Protein AF-A0A4S3TI76-F1 (afdb_monomer)

Foldseek 3Di:
DWFFLDFPLVVLVVVLVCVLVVNVPPPVPPPPDDDDDDDDDDDDDDDDDPPPDDDCSVVVVVVSVPDDSVRSVVVVVVVCVVVVQEAEDQADDPVNLVVDDAFGKYKYKFQKAFQLLLVLVVVCVVCVVVCVVPVDWDWDDDPHDIDTVVNVVVVNVLQPPFFTKIWGARHDPHAGEIEIEGHPDPSDCSRDPPDIKIWIWGFHDAFDVPDKDFLGPLCSVQPDPDPVSVVCSVVVQVCSQVVSCVVVVHNGHSCSRMHHPRYTYTDTRTITGD

Organism: NCBI:txid2419781

Secondary structure (DSSP, 8-state):
--EEEEE-HHHHHHHHHHHHHT-HHHHTTTSS--S------------------SS-HHHHHHHHHT--HHHHHHHHHHHHHHHT-EEEESS--HHHHHH--TT-EEEEEEEEEE-HHHHHHHHHHHHHHHHHHHT---EEEETTEEEEHHHHHHHHHHT-S--EEEEEE--BTTB--EEEEEESS--TT---SS-EEEEEEEEEEEPPTT-EEESS-HHHHS---SHHHHHHHHHHHHHHHHHHHHHHTS---GGGGEEETT-EEEEEEEEEE-

pLDDT: mean 71.01, std 18.95, range [23.3, 94.06]

Structure (mmCIF, N/CA/C/O backbone):
data_AF-A0A4S3TI76-F1
#
_entry.id   AF-A0A4S3TI76-F1
#
loop_
_atom_site.group_PDB
_atom_site.id
_atom_site.type_symbol
_atom_site.label_atom_id
_atom_site.label_alt_id
_atom_site.label_comp_id
_atom_site.label_asym_id
_atom_site.label_entity_id
_atom_site.label_seq_id
_atom_site.pdbx_PDB_ins_code
_atom_site.Cartn_x
_atom_site.Cartn_y
_atom_site.Cartn_z
_atom_site.occupancy
_atom_site.B_iso_or_equiv
_atom_site.auth_seq_id
_atom_site.auth_comp_id
_atom_site.auth_asy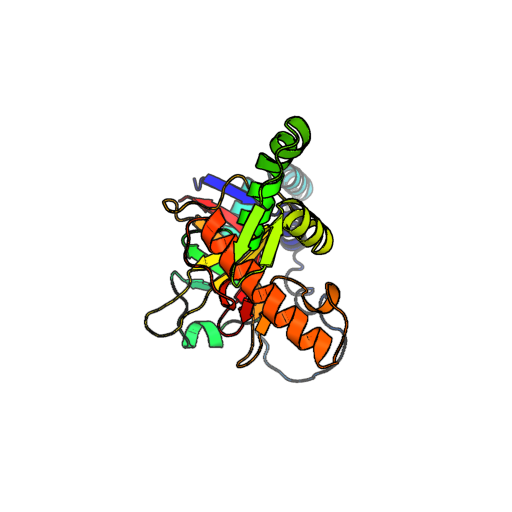m_id
_atom_site.auth_atom_id
_atom_site.pdbx_PDB_model_num
ATOM 1 N N . MET A 1 1 ? 3.892 4.372 24.885 1.00 53.31 1 MET A N 1
ATOM 2 C CA . MET A 1 1 ? 2.924 4.973 23.948 1.00 53.31 1 MET A CA 1
ATOM 3 C C . MET A 1 1 ? 3.409 4.590 22.575 1.00 53.31 1 MET A C 1
ATOM 5 O O . MET A 1 1 ? 4.624 4.650 22.407 1.00 53.31 1 MET A O 1
ATOM 9 N N . PRO A 1 2 ? 2.518 4.143 21.682 1.00 66.56 2 PRO A N 1
ATOM 10 C CA . PRO A 1 2 ? 2.909 3.856 20.313 1.00 66.56 2 PRO A CA 1
ATOM 11 C C . PRO A 1 2 ? 3.512 5.115 19.684 1.00 66.56 2 PRO A C 1
ATOM 13 O O . PRO A 1 2 ? 3.044 6.226 19.947 1.00 66.56 2 PRO A O 1
ATOM 16 N N . GLU A 1 3 ? 4.583 4.944 18.922 1.00 79.25 3 GLU A N 1
ATOM 17 C CA . GLU A 1 3 ? 5.185 6.020 18.139 1.00 79.25 3 GLU A CA 1
ATOM 18 C C . GLU A 1 3 ? 4.432 6.096 16.815 1.00 79.25 3 GLU A C 1
ATOM 20 O O . GLU A 1 3 ? 4.528 5.194 15.985 1.00 79.25 3 GLU A O 1
ATOM 25 N N . VAL A 1 4 ? 3.608 7.132 16.660 1.00 79.25 4 VAL A N 1
ATOM 26 C CA . VAL A 1 4 ? 2.775 7.312 15.470 1.00 79.25 4 VAL A CA 1
ATOM 27 C C . VAL A 1 4 ? 3.594 8.001 14.390 1.00 79.25 4 VAL A C 1
ATOM 29 O O . VAL A 1 4 ? 4.092 9.105 14.595 1.00 79.25 4 VAL A O 1
ATOM 32 N N . VAL A 1 5 ? 3.743 7.315 13.261 1.00 81.12 5 VAL A N 1
ATOM 33 C CA . VAL A 1 5 ? 4.548 7.744 12.112 1.00 81.12 5 VAL A CA 1
ATOM 34 C C . VAL A 1 5 ? 3.676 8.461 11.084 1.00 81.12 5 VAL A C 1
ATOM 36 O O . VAL A 1 5 ? 4.135 9.391 10.430 1.00 81.12 5 VAL A O 1
ATOM 39 N N . TYR A 1 6 ? 2.407 8.064 10.984 1.00 83.75 6 TYR A N 1
ATOM 40 C CA . TYR A 1 6 ? 1.425 8.661 10.087 1.00 83.75 6 TYR A CA 1
ATOM 41 C C . TYR A 1 6 ? 0.031 8.649 10.703 1.00 83.75 6 TYR A C 1
ATOM 43 O O . TYR A 1 6 ? -0.367 7.659 11.326 1.00 83.75 6 TYR A O 1
ATOM 51 N N . THR A 1 7 ? -0.718 9.720 10.453 1.00 82.19 7 THR A N 1
ATOM 52 C CA . THR A 1 7 ? -2.159 9.823 10.676 1.00 82.19 7 THR A CA 1
ATOM 53 C C . THR A 1 7 ? -2.810 10.464 9.462 1.00 82.19 7 THR A C 1
ATOM 55 O O . THR A 1 7 ? -2.332 11.476 8.959 1.00 82.19 7 THR A O 1
ATOM 58 N N . ASN A 1 8 ? -3.927 9.902 9.009 1.00 81.88 8 ASN A N 1
ATOM 59 C CA . ASN A 1 8 ? -4.793 10.590 8.066 1.00 81.88 8 ASN A CA 1
ATOM 60 C C . ASN A 1 8 ? -5.753 11.492 8.848 1.00 81.88 8 ASN A C 1
ATOM 62 O O . ASN A 1 8 ? -6.829 11.061 9.280 1.00 81.88 8 ASN A O 1
ATOM 66 N N . ASP A 1 9 ? -5.326 12.733 9.061 1.00 81.31 9 ASP A N 1
ATOM 67 C CA . ASP A 1 9 ? -6.022 13.703 9.905 1.00 81.31 9 ASP A CA 1
ATOM 68 C C . ASP A 1 9 ? -7.451 13.971 9.420 1.00 81.31 9 ASP A C 1
ATOM 70 O O . ASP A 1 9 ? -8.360 14.078 10.238 1.00 81.31 9 ASP A O 1
ATOM 74 N N . GLU A 1 10 ? -7.690 14.000 8.105 1.00 78.19 10 GLU A N 1
ATOM 75 C CA . GLU A 1 10 ? -9.027 14.232 7.550 1.00 78.19 10 GLU A CA 1
ATOM 76 C C . GLU A 1 10 ? -10.002 13.094 7.867 1.00 78.19 10 GLU A C 1
ATOM 78 O O . GLU A 1 10 ? -11.161 13.332 8.229 1.00 78.19 10 GLU A O 1
ATOM 83 N N . ILE A 1 11 ? -9.548 11.844 7.728 1.00 76.56 11 ILE A N 1
ATOM 84 C CA . ILE A 1 11 ? -10.352 10.665 8.065 1.00 76.56 11 ILE A CA 1
ATOM 85 C C . ILE A 1 11 ? -10.587 10.618 9.568 1.00 76.56 11 ILE A C 1
ATOM 87 O O . ILE A 1 11 ? -11.721 10.401 9.999 1.00 76.56 11 ILE A O 1
ATOM 91 N N . ILE A 1 12 ? -9.534 10.835 10.357 1.00 76.88 12 ILE A N 1
ATOM 92 C CA . ILE A 1 12 ? -9.600 10.841 11.817 1.00 76.88 12 ILE A CA 1
ATOM 93 C C . ILE A 1 12 ? -10.579 11.912 12.288 1.00 76.88 12 ILE A C 1
ATOM 95 O O . ILE A 1 12 ? -11.499 11.594 13.034 1.00 76.88 12 ILE A O 1
ATOM 99 N N . ASP A 1 13 ? -10.467 13.144 11.799 1.00 75.69 13 ASP A N 1
ATOM 100 C CA . ASP A 1 13 ? -11.354 14.244 12.175 1.00 75.69 13 ASP A CA 1
ATOM 101 C C . ASP A 1 13 ? -12.806 13.971 11.792 1.00 75.69 13 ASP A C 1
ATOM 103 O O . ASP A 1 13 ? -13.717 14.267 12.570 1.00 75.69 13 ASP A O 1
ATOM 107 N N . ARG A 1 14 ? -13.036 13.360 10.626 1.00 73.38 14 ARG A N 1
ATOM 108 C CA . ARG A 1 14 ? -14.377 12.980 10.175 1.00 73.38 14 ARG A CA 1
ATOM 109 C C . ARG A 1 14 ? -14.983 11.870 11.035 1.00 73.38 14 ARG A C 1
ATOM 111 O O . ARG A 1 14 ? -16.135 11.971 11.439 1.00 73.38 14 ARG A O 1
ATOM 118 N N . LEU A 1 15 ? -14.238 10.807 11.330 1.00 72.94 15 LEU A N 1
ATOM 119 C CA . LEU A 1 15 ? -14.728 9.723 12.191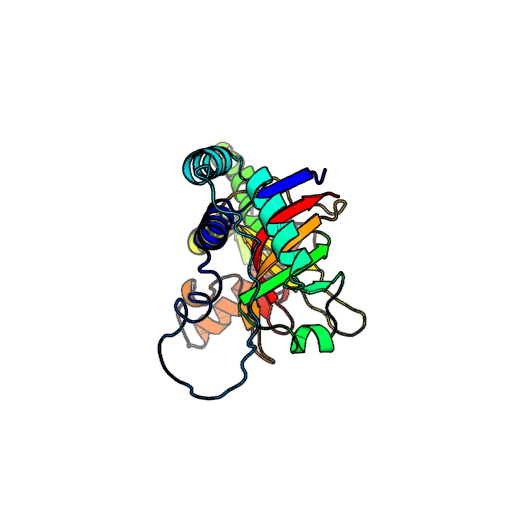 1.00 72.94 15 LEU A CA 1
ATOM 120 C C . LEU A 1 15 ? -14.952 10.216 13.623 1.00 72.94 15 LEU A C 1
ATOM 122 O O . LEU A 1 15 ? -15.923 9.846 14.285 1.00 72.94 15 LEU A O 1
ATOM 126 N N . PHE A 1 16 ? -14.070 11.091 14.091 1.00 69.62 16 PHE A N 1
ATOM 127 C CA . PHE A 1 16 ? -14.129 11.655 15.424 1.00 69.62 16 PHE A CA 1
ATOM 128 C C . PHE A 1 16 ? -15.288 12.643 15.594 1.00 69.62 16 PHE A C 1
ATOM 130 O O . PHE A 1 16 ? -15.931 12.65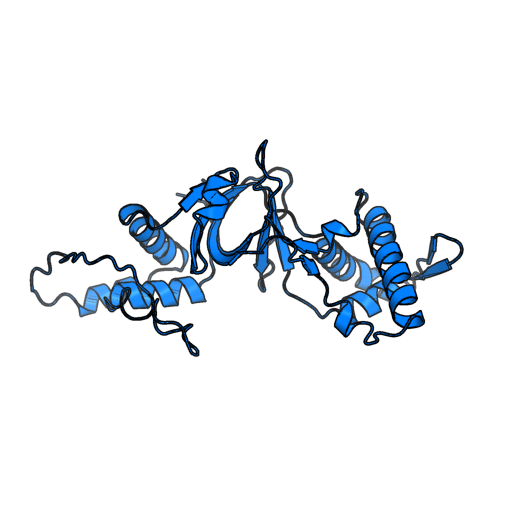0 16.645 1.00 69.62 16 PHE A O 1
ATOM 137 N N . SER A 1 17 ? -15.624 13.446 14.579 1.00 66.62 17 SER A N 1
ATOM 138 C CA . SER A 1 17 ? -16.831 14.279 14.625 1.00 66.62 17 SER A CA 1
ATOM 139 C C . SER A 1 17 ? -18.097 13.421 14.730 1.00 66.62 17 SER A C 1
ATOM 141 O O . SER A 1 17 ? -18.965 13.724 15.546 1.00 66.62 17 SER A O 1
ATOM 143 N N . TYR A 1 18 ? -18.162 12.287 14.025 1.00 65.44 18 TYR A N 1
ATOM 144 C CA . TYR A 1 18 ? -19.303 11.367 14.107 1.00 65.44 18 TYR A CA 1
ATOM 145 C C . TYR A 1 18 ? -19.440 10.651 15.453 1.00 65.44 18 TYR A C 1
ATOM 147 O O . TYR A 1 18 ? -20.568 10.471 15.924 1.00 65.44 18 TYR A O 1
ATOM 155 N N . LEU A 1 19 ? -18.324 10.276 16.092 1.00 64.62 19 LEU A N 1
ATOM 156 C CA . LEU A 1 19 ? -18.327 9.774 17.472 1.00 64.62 19 LEU A CA 1
ATOM 157 C C . LEU A 1 19 ? -18.978 10.782 18.423 1.00 64.62 19 LEU A C 1
ATOM 159 O O . LEU A 1 19 ? -19.835 10.417 19.227 1.00 64.62 19 LEU A O 1
ATOM 163 N N . ASN A 1 20 ? -18.588 12.051 18.303 1.00 61.34 20 ASN A N 1
ATOM 164 C CA . ASN A 1 20 ? -19.036 13.120 19.192 1.00 61.34 20 ASN A CA 1
ATOM 165 C C . ASN A 1 20 ? -20.478 13.573 18.913 1.00 61.34 20 ASN A C 1
ATOM 167 O O . ASN A 1 20 ? -21.172 14.014 19.827 1.00 61.34 20 ASN A O 1
ATOM 171 N N . GLU A 1 21 ? -20.959 13.435 17.676 1.00 56.59 21 GLU A N 1
ATOM 172 C CA . GLU A 1 21 ? -22.349 13.729 17.302 1.00 56.59 21 GLU A CA 1
ATOM 173 C C . GLU A 1 21 ? -23.309 12.548 17.559 1.00 56.59 21 GLU A C 1
ATOM 175 O O . GLU A 1 21 ? -24.526 12.704 17.443 1.00 56.59 21 GLU A O 1
ATOM 180 N N . GLY A 1 22 ? -22.795 11.372 17.946 1.00 49.34 22 GLY A N 1
ATOM 181 C CA . GLY A 1 22 ? -23.598 10.179 18.242 1.00 49.34 22 GLY A CA 1
ATOM 182 C C . GLY A 1 22 ? -24.253 9.535 17.012 1.00 49.34 22 GLY A C 1
ATOM 183 O O . GLY A 1 22 ? -25.249 8.827 17.156 1.00 49.34 22 GLY A O 1
ATOM 184 N N . GLN A 1 23 ? -23.724 9.787 15.809 1.00 40.75 23 GLN A N 1
ATOM 185 C CA . GLN A 1 23 ? -24.360 9.446 14.524 1.00 40.75 23 GLN A CA 1
ATOM 186 C C . GLN A 1 23 ? -23.732 8.263 13.772 1.00 40.75 23 GLN A C 1
ATOM 188 O O . GLN A 1 23 ? -24.111 8.004 12.630 1.00 40.75 23 GLN A O 1
ATOM 193 N N . ILE A 1 24 ? -22.817 7.506 14.386 1.00 44.78 24 ILE A N 1
ATOM 194 C CA . ILE A 1 24 ? -22.060 6.440 13.695 1.00 44.78 24 ILE A CA 1
ATOM 195 C C . ILE A 1 24 ? -22.952 5.411 12.984 1.00 44.78 24 ILE A C 1
ATOM 197 O O . ILE A 1 24 ? -22.566 4.898 11.939 1.00 44.78 24 ILE A O 1
ATOM 201 N N . GLN A 1 25 ? -24.171 5.158 13.466 1.00 39.97 25 GLN A N 1
ATOM 202 C CA . GLN A 1 25 ? -25.066 4.201 12.811 1.00 39.97 25 GLN A CA 1
ATOM 203 C C . GLN A 1 25 ? -25.764 4.715 11.540 1.00 39.97 25 GLN A C 1
ATOM 205 O O . GLN A 1 25 ? -26.165 3.890 10.731 1.00 39.97 25 GLN A O 1
ATOM 210 N N . GLU A 1 26 ? -25.935 6.027 11.320 1.00 31.44 26 GLU A N 1
ATOM 211 C CA . GLU A 1 26 ? -26.848 6.510 10.258 1.00 31.44 26 GLU A CA 1
ATOM 212 C C . GLU A 1 26 ? -26.161 6.805 8.907 1.00 31.44 26 GLU A C 1
ATOM 214 O O . GLU A 1 26 ? -26.842 7.016 7.903 1.00 31.44 26 GLU A O 1
ATOM 219 N N . VAL A 1 27 ? -24.821 6.826 8.848 1.00 32.84 27 VAL A N 1
ATOM 220 C CA . VAL A 1 27 ? -24.085 7.283 7.647 1.00 32.84 27 VAL A CA 1
ATOM 221 C C . VAL A 1 27 ? -23.181 6.221 7.016 1.00 32.84 27 VAL A C 1
ATOM 223 O O . VAL A 1 27 ? -22.849 6.364 5.837 1.00 32.84 27 VAL A O 1
ATOM 226 N N . VAL A 1 28 ? -22.865 5.118 7.711 1.00 35.94 28 VAL A N 1
ATOM 227 C CA . VAL A 1 28 ? -22.183 3.978 7.064 1.00 35.94 28 VAL A CA 1
ATOM 228 C C . VAL A 1 28 ? -23.045 3.414 5.921 1.00 35.94 28 VAL A C 1
ATOM 230 O O . VAL A 1 28 ? -22.498 3.075 4.879 1.00 35.94 28 VAL A O 1
ATOM 233 N N . GLU A 1 29 ? -24.379 3.469 6.031 1.00 35.09 29 GLU A N 1
ATOM 234 C CA . GLU A 1 29 ? -25.299 3.118 4.932 1.00 35.09 29 GLU A CA 1
ATOM 235 C C . GLU A 1 29 ? -25.489 4.235 3.882 1.00 35.09 29 GLU A C 1
ATOM 237 O O . GLU A 1 29 ? -25.779 3.950 2.727 1.00 35.09 29 GLU A O 1
ATOM 242 N N . ARG A 1 30 ? -25.325 5.525 4.219 1.00 28.45 30 ARG A N 1
ATOM 243 C CA . ARG A 1 30 ? -25.808 6.628 3.354 1.00 28.45 30 ARG A CA 1
ATOM 244 C C . ARG A 1 30 ? -24.784 7.323 2.459 1.00 28.45 30 ARG A C 1
ATOM 246 O O . ARG A 1 30 ? -25.196 8.144 1.643 1.00 28.45 30 ARG A O 1
ATOM 253 N N . SER A 1 31 ? -23.487 7.034 2.578 1.00 29.88 31 SER A N 1
ATOM 254 C CA . SER A 1 31 ? -22.466 7.726 1.761 1.00 29.88 31 SER A CA 1
ATOM 255 C C . SER A 1 31 ? -21.928 6.935 0.561 1.00 29.88 31 SER A C 1
ATOM 257 O O . SER A 1 31 ? -21.110 7.483 -0.173 1.00 29.88 31 SER A O 1
ATOM 259 N N . LEU A 1 32 ? -22.391 5.700 0.322 1.00 35.78 32 LEU A N 1
ATOM 260 C CA . LEU A 1 32 ? -22.018 4.905 -0.865 1.00 35.78 32 LEU A CA 1
ATOM 261 C C . LEU A 1 32 ? -23.208 4.306 -1.640 1.00 35.78 32 LEU A C 1
ATOM 263 O O . LEU A 1 32 ? -23.005 3.725 -2.701 1.00 35.78 32 LEU A O 1
ATOM 267 N N . GLU A 1 33 ? -24.456 4.502 -1.201 1.00 31.62 33 GLU A N 1
ATOM 268 C CA . GLU A 1 33 ? -25.625 4.068 -1.977 1.00 31.62 33 GLU A CA 1
ATOM 269 C C . GLU A 1 33 ? -25.927 5.024 -3.147 1.00 31.62 33 GLU A C 1
ATOM 271 O O . GLU A 1 33 ? -26.728 5.958 -3.042 1.00 31.62 33 GLU A O 1
ATOM 276 N N . SER A 1 34 ? -25.333 4.741 -4.309 1.00 34.59 34 SER A N 1
ATOM 277 C CA . SER A 1 34 ? -26.027 4.921 -5.585 1.00 34.59 34 SER A CA 1
ATOM 278 C C . SER A 1 34 ? -26.582 3.572 -6.055 1.00 34.59 34 SER A C 1
ATOM 280 O O . SER A 1 34 ? -25.840 2.744 -6.565 1.00 34.59 34 SER A O 1
ATOM 282 N N . GLU A 1 35 ? -27.893 3.413 -5.868 1.00 35.34 35 GLU A N 1
ATOM 283 C CA . GLU A 1 35 ? -28.839 2.508 -6.546 1.00 35.34 35 GLU A CA 1
ATOM 284 C C . GLU A 1 35 ? -28.596 0.975 -6.565 1.00 35.34 35 GLU A C 1
ATOM 286 O O . GLU A 1 35 ? -27.731 0.446 -7.249 1.00 35.34 35 GLU A O 1
ATOM 291 N N . GLU A 1 36 ? -29.569 0.294 -5.935 1.00 35.25 36 GLU A N 1
ATOM 292 C CA . GLU A 1 36 ? -30.062 -1.084 -6.135 1.00 35.25 36 GLU A CA 1
ATOM 293 C C . GLU A 1 36 ? -29.299 -2.273 -5.516 1.00 35.25 36 GLU A C 1
ATOM 295 O O . GLU A 1 36 ? -28.462 -2.902 -6.151 1.00 35.25 36 GLU A O 1
ATOM 300 N N . SER A 1 37 ? -29.784 -2.751 -4.357 1.00 31.12 37 SER A N 1
ATOM 301 C CA . SER A 1 37 ? -30.325 -4.121 -4.214 1.00 31.12 37 SER A CA 1
ATOM 302 C C . SER A 1 37 ? -30.835 -4.392 -2.788 1.00 31.12 37 SER A C 1
ATOM 304 O O . SER A 1 37 ? -30.064 -4.629 -1.863 1.00 31.12 37 SER A O 1
ATOM 306 N N . ASP A 1 38 ? -32.160 -4.485 -2.637 1.00 37.84 38 ASP A N 1
ATOM 307 C CA . ASP A 1 38 ? -32.835 -5.116 -1.496 1.00 37.84 38 ASP A CA 1
ATOM 308 C C . ASP A 1 38 ? -32.301 -6.545 -1.253 1.00 37.84 38 ASP A C 1
ATOM 310 O O . ASP A 1 38 ? -32.580 -7.432 -2.070 1.00 37.84 38 ASP A O 1
ATOM 314 N N . LYS A 1 39 ? -31.610 -6.792 -0.122 1.00 32.78 39 LYS A N 1
ATOM 315 C CA . LYS A 1 39 ? -31.661 -8.040 0.690 1.00 32.78 39 LYS A CA 1
ATOM 316 C C . LYS A 1 39 ? -30.657 -8.053 1.865 1.00 32.78 39 LYS A C 1
ATOM 318 O O . LYS A 1 39 ? -29.572 -8.592 1.749 1.00 32.78 39 LYS A O 1
ATOM 323 N N . GLY A 1 40 ? -31.143 -7.627 3.034 1.00 24.36 40 GLY A N 1
ATOM 324 C CA . GLY A 1 40 ? -31.163 -8.427 4.271 1.00 24.36 40 GLY A CA 1
ATOM 325 C C . GLY A 1 40 ? -29.883 -8.631 5.101 1.00 24.36 40 GLY A C 1
ATOM 326 O O . GLY A 1 40 ? -28.967 -9.310 4.666 1.00 24.36 40 GLY A O 1
ATOM 327 N N . GLY A 1 41 ? -29.964 -8.270 6.392 1.00 23.30 41 GLY A N 1
ATOM 328 C CA . GLY A 1 41 ? -29.183 -8.907 7.467 1.00 23.30 41 GLY A CA 1
ATOM 329 C C . GLY A 1 41 ? -28.690 -7.954 8.556 1.00 23.30 41 GLY A C 1
ATOM 330 O O . GLY A 1 41 ? -27.502 -7.708 8.643 1.00 23.30 41 GLY A O 1
ATOM 331 N N . GLY A 1 42 ? -29.585 -7.400 9.381 1.00 26.22 42 GLY A N 1
ATOM 332 C CA . GLY A 1 42 ? -29.213 -6.372 10.362 1.00 26.22 42 GLY A CA 1
ATOM 333 C C . GLY A 1 42 ? -28.555 -6.876 11.643 1.00 26.22 42 GLY A C 1
ATOM 334 O O . GLY A 1 42 ? -28.645 -8.058 11.958 1.00 26.22 42 GLY A O 1
ATOM 335 N N . ILE A 1 43 ? -28.034 -5.942 12.444 1.00 28.28 43 ILE A N 1
ATOM 336 C CA . ILE A 1 43 ? -27.803 -6.101 13.884 1.00 28.28 43 ILE A CA 1
ATOM 337 C C . ILE A 1 43 ? -28.301 -4.846 14.616 1.00 28.28 43 ILE A C 1
ATOM 339 O O . ILE A 1 43 ? -27.861 -3.724 14.400 1.00 28.28 43 ILE A O 1
ATOM 343 N N . ASP A 1 44 ? -29.246 -5.100 15.511 1.00 30.83 44 ASP A N 1
ATOM 344 C CA . ASP A 1 44 ? -29.868 -4.194 16.463 1.00 30.83 44 ASP A CA 1
ATOM 345 C C . ASP A 1 44 ? -29.128 -4.358 17.807 1.00 30.83 44 ASP A C 1
ATOM 347 O O . ASP A 1 44 ? -29.179 -5.452 18.382 1.00 30.83 44 ASP A O 1
ATOM 351 N N . LYS A 1 45 ? -28.416 -3.329 18.312 1.00 30.94 45 LYS A N 1
ATOM 352 C CA . LYS A 1 45 ? -28.107 -3.183 19.756 1.00 30.94 45 LYS A CA 1
ATOM 353 C C . LYS A 1 45 ? -27.513 -1.829 20.183 1.00 30.94 45 LYS A C 1
ATOM 355 O O . LYS A 1 45 ? -26.340 -1.527 20.030 1.0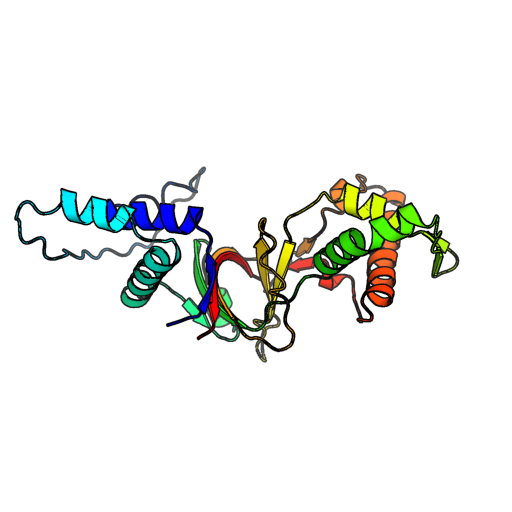0 30.94 45 LYS A O 1
ATOM 360 N N . ILE A 1 46 ? -28.394 -1.095 20.851 1.00 35.47 46 ILE A N 1
ATOM 361 C CA . ILE A 1 46 ? -28.247 0.010 21.810 1.00 35.47 46 ILE A CA 1
ATOM 362 C C . ILE A 1 46 ? -26.994 -0.064 22.708 1.00 35.47 46 ILE A C 1
ATOM 364 O O . ILE A 1 46 ? -26.837 -1.037 23.450 1.00 35.47 46 ILE A O 1
ATOM 368 N N . ILE A 1 47 ? -26.265 1.056 22.833 1.00 32.91 47 ILE A N 1
ATOM 369 C CA . ILE A 1 47 ? -25.569 1.433 24.078 1.00 32.91 47 ILE A CA 1
ATOM 370 C C . ILE A 1 47 ? -25.927 2.875 24.467 1.00 32.91 47 ILE A C 1
ATOM 372 O O . ILE A 1 47 ? -25.476 3.853 23.883 1.00 32.91 47 ILE A O 1
ATOM 376 N N . GLN A 1 48 ? -26.731 2.984 25.529 1.00 29.02 48 GLN A N 1
ATOM 377 C CA . GLN A 1 48 ? -26.767 4.151 26.406 1.00 29.02 48 GLN A CA 1
ATOM 378 C C . GLN A 1 48 ? -25.392 4.314 27.064 1.00 29.02 48 GLN A C 1
ATOM 380 O O . GLN A 1 48 ? -25.075 3.598 28.018 1.00 29.02 48 GLN A O 1
ATOM 385 N N . LEU A 1 49 ? -24.607 5.299 26.634 1.00 31.42 49 LEU A N 1
ATOM 386 C CA . LEU A 1 49 ? -23.646 5.916 27.541 1.00 31.42 49 LEU A CA 1
ATOM 387 C C . LEU A 1 49 ? -24.441 6.604 28.654 1.00 31.42 49 LEU A C 1
ATOM 389 O O . LEU A 1 49 ? -25.445 7.276 28.408 1.00 31.42 49 LEU A O 1
ATOM 393 N N . ARG A 1 50 ? -24.038 6.363 29.905 1.00 30.64 50 ARG A N 1
ATOM 394 C CA . ARG A 1 50 ? -24.623 6.982 31.098 1.00 30.64 50 ARG A CA 1
ATOM 395 C C . ARG A 1 50 ? -24.417 8.499 31.042 1.00 30.64 50 ARG A C 1
ATOM 397 O O . ARG A 1 50 ? -23.506 9.024 31.662 1.00 30.64 50 ARG A O 1
ATOM 404 N N . TYR A 1 51 ? -25.329 9.180 30.361 1.00 31.19 51 TYR A N 1
ATOM 405 C CA . TYR A 1 51 ? -25.570 10.613 30.447 1.00 31.19 51 TYR A CA 1
ATOM 406 C C . TYR A 1 51 ? -26.187 10.926 31.818 1.00 31.19 51 TYR A C 1
ATOM 408 O O . TYR A 1 51 ? -27.409 10.985 31.993 1.00 31.19 51 TYR A O 1
ATOM 416 N N . SER A 1 52 ? -25.351 11.093 32.842 1.00 28.77 52 SER A N 1
ATOM 417 C CA . SER A 1 52 ? -25.769 11.840 34.026 1.00 28.77 52 SER A CA 1
ATOM 418 C C . SER A 1 52 ? -25.766 13.324 33.672 1.00 28.77 52 SER A C 1
ATOM 420 O O . SER A 1 52 ? -24.723 13.959 33.649 1.00 28.77 52 SER A O 1
ATOM 422 N N . LYS A 1 53 ? -26.962 13.850 33.387 1.00 39.25 53 LYS A N 1
ATOM 423 C CA . LYS A 1 53 ? -27.274 15.279 33.259 1.00 39.25 53 LYS A CA 1
ATOM 424 C C . LYS A 1 53 ? -26.511 16.147 34.270 1.00 39.25 53 LYS A C 1
ATOM 426 O O . LYS A 1 53 ? -26.908 16.131 35.434 1.00 39.25 53 LYS A O 1
ATOM 431 N N . THR A 1 54 ? -25.594 16.994 33.796 1.00 32.91 54 THR A N 1
ATOM 432 C CA . THR A 1 54 ? -25.405 18.378 34.281 1.00 32.91 54 THR A CA 1
ATOM 433 C C . THR A 1 54 ? -24.396 19.134 33.409 1.00 32.91 54 THR A C 1
ATOM 435 O O . THR A 1 54 ? -23.218 18.879 33.537 1.00 32.91 54 THR A O 1
ATOM 438 N N . ALA A 1 55 ? -24.869 20.072 32.580 1.00 34.88 55 ALA A N 1
ATOM 439 C CA . ALA A 1 55 ? -24.229 21.348 32.200 1.00 34.88 55 ALA A CA 1
ATOM 440 C C . ALA A 1 55 ? -22.726 21.423 31.797 1.00 34.88 55 ALA A C 1
ATOM 442 O O . ALA A 1 55 ? -22.223 22.536 31.699 1.00 34.88 55 ALA A O 1
ATOM 443 N N . GLU A 1 56 ? -22.039 20.311 31.530 1.00 40.16 56 GLU A N 1
ATOM 444 C CA . GLU A 1 56 ? -20.608 20.237 31.157 1.00 40.16 56 GLU A CA 1
ATOM 445 C C . GLU A 1 56 ? -20.380 19.914 29.660 1.00 40.16 56 G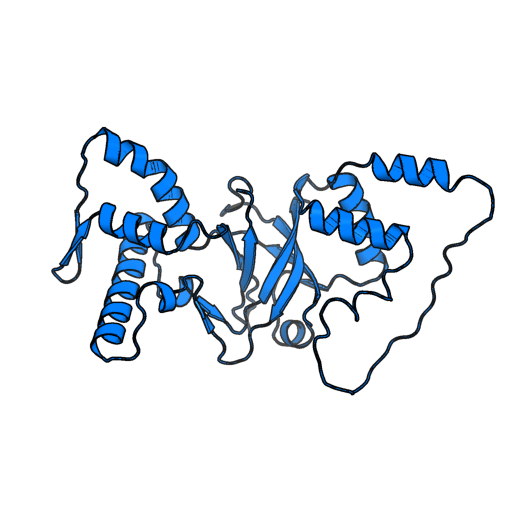LU A C 1
ATOM 447 O O . GLU A 1 56 ? -19.247 19.719 29.236 1.00 40.16 56 GLU A O 1
ATOM 452 N N . ASP A 1 57 ? -21.434 19.905 28.833 1.00 41.56 57 ASP A N 1
ATOM 453 C CA . ASP A 1 57 ? -21.347 19.520 27.409 1.00 41.56 57 ASP A CA 1
ATOM 454 C C . ASP A 1 57 ? -20.567 20.530 26.526 1.00 41.56 57 ASP A C 1
ATOM 456 O O . ASP A 1 57 ? -20.066 20.150 25.470 1.00 41.56 57 ASP A O 1
ATOM 460 N N . GLU A 1 58 ? -20.442 21.807 26.918 1.00 41.19 58 GLU A N 1
ATOM 461 C CA . GLU A 1 58 ? -19.696 22.816 26.131 1.00 41.19 58 GLU A CA 1
ATOM 462 C C . GLU A 1 58 ? -18.183 22.820 26.432 1.00 41.19 58 GLU A C 1
ATOM 464 O O . GLU A 1 58 ? -17.389 22.969 25.505 1.00 41.19 58 GLU A O 1
ATOM 469 N N . GLU A 1 59 ? -17.763 22.600 27.686 1.00 36.97 59 GLU A N 1
ATOM 470 C CA . GLU A 1 59 ? -16.334 22.560 28.054 1.00 36.97 59 GLU A CA 1
ATOM 471 C C . GLU A 1 59 ? -15.646 21.274 27.559 1.00 36.97 59 GLU A C 1
ATOM 473 O O . GLU A 1 59 ? -14.500 21.331 27.115 1.00 36.97 59 GLU A O 1
ATOM 478 N N . GLU A 1 60 ? -16.333 20.121 27.555 1.00 39.47 60 GLU A N 1
ATOM 479 C CA . GLU A 1 60 ? -15.776 18.881 26.986 1.00 39.47 60 GLU A CA 1
ATOM 480 C C . GLU A 1 60 ? -15.655 18.946 25.455 1.00 39.47 60 GLU A C 1
ATOM 482 O O . GLU A 1 60 ? -14.641 18.509 24.910 1.00 39.47 60 GLU A O 1
ATOM 487 N N . GLN A 1 61 ? -16.618 19.547 24.744 1.00 42.50 61 GLN A N 1
ATOM 488 C CA . GLN A 1 61 ? -16.509 19.738 23.290 1.00 42.50 61 GLN A CA 1
ATOM 489 C C . GLN A 1 61 ? -15.372 20.696 22.895 1.00 42.50 61 GLN A C 1
ATOM 491 O O . GLN A 1 61 ? -14.767 20.509 21.836 1.00 42.50 61 GLN A O 1
ATOM 496 N N . GLU A 1 62 ? -15.049 21.698 23.723 1.00 38.06 62 GLU A N 1
ATOM 497 C CA . GLU A 1 62 ? -13.873 22.555 23.512 1.00 38.06 62 GLU A CA 1
ATOM 498 C C . GLU A 1 62 ? -12.560 21.802 23.767 1.00 38.06 62 GLU A C 1
ATOM 500 O O . GLU A 1 62 ? -11.668 21.855 22.921 1.00 38.06 62 GLU A O 1
ATOM 505 N N . LEU A 1 63 ? -12.460 21.016 24.847 1.00 42.94 63 LEU A N 1
ATOM 506 C CA . LEU A 1 63 ? -11.248 20.245 25.174 1.00 42.94 63 LEU A CA 1
ATOM 507 C C . LEU A 1 63 ? -10.921 19.172 24.117 1.00 42.94 63 LEU A C 1
ATOM 509 O O . LEU A 1 63 ? -9.763 18.855 23.858 1.00 42.94 63 LEU A O 1
ATOM 513 N N . ILE A 1 64 ? -11.959 18.629 23.483 1.00 44.59 64 ILE A N 1
ATOM 514 C CA . ILE A 1 64 ? -11.884 17.612 22.428 1.00 44.59 64 ILE A CA 1
ATOM 515 C C . ILE A 1 64 ? -11.467 18.220 21.073 1.00 44.59 64 ILE A C 1
ATOM 517 O O . ILE A 1 64 ? -10.797 17.556 20.279 1.00 44.59 64 ILE A O 1
ATOM 521 N N . ARG A 1 65 ? -11.796 19.494 20.813 1.00 50.03 65 ARG A N 1
ATOM 522 C CA . ARG A 1 65 ? -11.300 20.248 19.643 1.00 50.03 65 ARG A CA 1
ATOM 523 C C . ARG A 1 65 ? -9.827 20.646 19.764 1.00 50.03 65 ARG A C 1
ATOM 525 O O . ARG A 1 65 ? -9.206 20.918 18.741 1.00 50.03 65 ARG A O 1
ATOM 532 N N . GLU A 1 66 ? -9.282 20.666 20.978 1.00 55.69 66 GLU A N 1
ATOM 533 C CA . GLU A 1 66 ? -7.871 20.970 21.257 1.00 55.69 66 GLU A CA 1
ATOM 534 C C . GLU A 1 66 ? -6.937 19.753 21.153 1.00 55.69 66 GLU A C 1
ATOM 536 O O . GLU A 1 66 ? -5.718 19.917 21.224 1.00 55.69 66 GLU A O 1
ATOM 541 N N . LEU A 1 67 ? -7.476 18.539 20.980 1.00 63.00 67 LEU A N 1
ATOM 542 C CA . LEU A 1 67 ? -6.655 17.340 20.817 1.00 63.00 67 LEU A CA 1
ATOM 543 C C . LEU A 1 67 ? -5.905 17.364 19.483 1.00 63.00 67 LEU A C 1
ATOM 545 O O . LEU A 1 67 ? -6.479 17.635 18.425 1.00 63.00 67 LEU A O 1
ATOM 549 N N . ASP A 1 68 ? -4.622 17.022 19.549 1.00 70.56 68 ASP A N 1
ATOM 550 C CA . ASP A 1 68 ? -3.813 16.756 18.369 1.00 70.56 68 ASP A CA 1
ATOM 551 C C . ASP A 1 68 ? -4.295 15.474 17.648 1.00 70.56 68 ASP A C 1
ATOM 553 O O . ASP A 1 68 ? -5.020 14.655 18.233 1.00 70.56 68 ASP A O 1
ATOM 557 N N . PRO A 1 69 ? -3.939 15.278 16.364 1.00 71.81 69 PRO A N 1
ATOM 558 C CA . PRO A 1 69 ? -4.382 14.114 15.593 1.00 71.81 69 PRO A CA 1
ATOM 559 C C . PRO A 1 69 ? -4.045 12.769 16.249 1.00 71.81 69 PRO A C 1
ATOM 561 O O . PRO A 1 69 ? -4.843 11.833 16.208 1.00 71.81 69 PRO A O 1
ATOM 564 N N . ILE A 1 70 ? -2.908 12.693 16.945 1.00 75.50 70 ILE A N 1
ATOM 565 C CA . ILE A 1 70 ? -2.475 11.508 17.698 1.00 75.50 70 ILE A CA 1
ATOM 566 C C . ILE A 1 70 ? -3.423 11.224 18.871 1.00 75.50 70 ILE A C 1
ATOM 568 O O . ILE A 1 70 ? -3.816 10.076 19.090 1.00 75.50 70 ILE A O 1
ATOM 572 N N . GLY A 1 71 ? -3.822 12.251 19.625 1.00 69.44 71 GLY A N 1
ATOM 573 C CA . GLY A 1 71 ? -4.796 12.129 20.704 1.00 69.44 71 GLY A CA 1
ATOM 574 C C . GLY A 1 71 ? -6.169 11.678 20.202 1.00 69.44 71 GLY A C 1
ATOM 575 O O . GLY A 1 71 ? -6.779 10.791 20.804 1.00 69.44 71 GLY A O 1
ATOM 576 N N . LYS A 1 72 ? -6.630 12.226 19.071 1.00 73.75 72 LYS A N 1
ATOM 577 C CA . LYS A 1 72 ? -7.885 11.808 18.420 1.00 73.75 72 LYS A CA 1
ATOM 578 C C . LYS A 1 72 ? -7.821 10.356 17.949 1.00 73.75 72 LYS A C 1
ATOM 580 O O . LYS A 1 72 ? -8.736 9.581 18.234 1.00 73.75 72 LYS A O 1
ATOM 585 N N . PHE A 1 73 ? -6.717 9.963 17.313 1.00 80.56 73 PHE A N 1
ATOM 586 C CA . PHE A 1 73 ? -6.459 8.581 16.916 1.00 80.56 73 PHE A CA 1
ATOM 587 C C . PHE A 1 73 ? -6.497 7.627 18.115 1.00 80.56 73 PHE A C 1
ATOM 589 O O . PHE A 1 73 ? -7.174 6.606 18.055 1.00 80.56 73 PHE A O 1
ATOM 596 N N . ALA A 1 74 ? -5.844 7.962 19.231 1.00 78.25 74 ALA A N 1
ATOM 597 C CA . ALA A 1 74 ? -5.818 7.096 20.411 1.00 78.25 74 ALA A CA 1
ATOM 598 C C . ALA A 1 74 ? -7.221 6.828 20.991 1.00 78.25 74 ALA A C 1
ATOM 600 O O . ALA A 1 74 ? -7.489 5.736 21.497 1.00 78.25 74 ALA A O 1
ATOM 601 N N . ILE A 1 75 ? -8.125 7.811 20.917 1.00 74.62 75 ILE A N 1
ATOM 602 C CA . ILE A 1 75 ? -9.521 7.651 21.344 1.00 74.62 75 ILE A CA 1
ATOM 603 C C . ILE A 1 75 ? -10.298 6.789 20.343 1.00 74.62 75 ILE A C 1
ATOM 605 O O . ILE A 1 75 ? -10.996 5.866 20.765 1.00 74.62 75 ILE A O 1
ATOM 609 N N . LEU A 1 76 ? -10.157 7.059 19.039 1.00 77.50 76 LEU A N 1
ATOM 610 C CA . LEU A 1 76 ? -10.778 6.272 17.966 1.00 77.50 76 LEU A CA 1
ATOM 611 C C . LEU A 1 76 ? -10.362 4.804 18.025 1.00 77.50 76 LEU A C 1
ATOM 613 O O . LEU A 1 76 ? -11.219 3.928 18.061 1.00 77.50 76 LEU A O 1
ATOM 617 N N . HIS A 1 77 ? -9.055 4.547 18.091 1.00 81.25 77 HIS A N 1
ATOM 618 C CA . HIS A 1 77 ? -8.478 3.206 18.153 1.00 81.25 77 HIS A CA 1
ATOM 619 C C . HIS A 1 77 ? -9.044 2.418 19.331 1.00 81.25 77 HIS A C 1
ATOM 621 O O . HIS A 1 77 ? -9.550 1.314 19.151 1.00 81.25 77 HIS A O 1
ATOM 627 N N . ARG A 1 78 ? -9.077 3.033 20.519 1.00 76.62 78 ARG A N 1
ATOM 628 C CA . ARG A 1 78 ? -9.679 2.420 21.704 1.00 76.62 78 ARG A CA 1
ATOM 629 C C . ARG A 1 78 ? -11.167 2.126 21.517 1.00 76.62 78 ARG A C 1
ATOM 631 O O . ARG A 1 78 ? -11.624 1.080 21.960 1.00 76.62 78 ARG A O 1
ATOM 638 N N . HIS A 1 79 ? -11.923 3.039 20.911 1.00 76.81 79 HIS A N 1
ATOM 639 C CA . HIS A 1 79 ? -13.355 2.838 20.704 1.00 76.81 79 HIS A CA 1
ATOM 640 C C . HIS A 1 79 ? -13.637 1.677 19.749 1.00 76.81 79 HIS A C 1
ATOM 642 O O . HIS A 1 79 ? -14.430 0.801 20.080 1.00 76.81 79 HIS A O 1
ATOM 648 N N . LEU A 1 80 ? -12.946 1.650 18.608 1.00 78.88 80 LEU A N 1
ATOM 649 C CA . LEU A 1 80 ? -13.053 0.579 17.620 1.00 78.88 80 LEU A CA 1
ATOM 650 C C . LEU A 1 80 ? -12.624 -0.772 18.215 1.00 78.88 80 LEU A C 1
ATOM 652 O O . LEU A 1 80 ? -13.278 -1.787 17.994 1.00 78.88 80 LEU A O 1
ATOM 656 N N . GLN A 1 81 ? -11.573 -0.781 19.039 1.00 79.50 81 GLN A N 1
ATOM 657 C CA . GLN A 1 81 ? -11.119 -1.982 19.738 1.00 79.50 81 GLN A CA 1
ATOM 658 C C . GLN A 1 81 ? -12.124 -2.467 20.797 1.00 79.50 81 GLN A C 1
ATOM 660 O O . GLN A 1 81 ? -12.385 -3.663 20.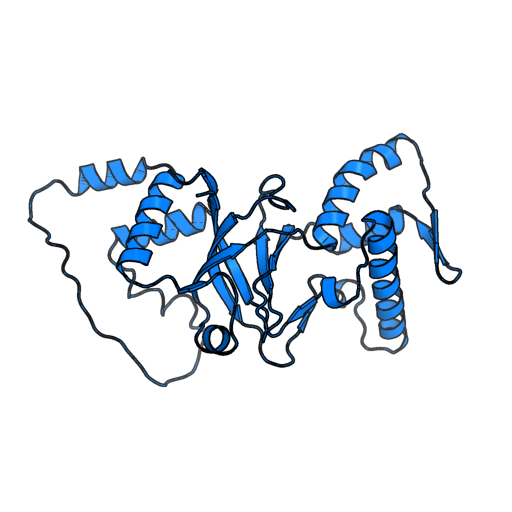894 1.00 79.50 81 GLN A O 1
ATOM 665 N N . ASP A 1 82 ? -12.702 -1.559 21.591 1.00 75.44 82 ASP A N 1
ATOM 666 C CA . ASP A 1 82 ? -13.710 -1.897 22.606 1.00 75.44 82 ASP A CA 1
ATOM 667 C C . ASP A 1 82 ? -15.015 -2.426 21.965 1.00 75.44 82 ASP A C 1
ATOM 669 O O . ASP A 1 82 ? -15.743 -3.197 22.600 1.00 75.44 82 ASP A O 1
ATOM 673 N N . ALA A 1 83 ? -15.311 -2.014 20.726 1.00 74.88 83 ALA A N 1
ATOM 674 C CA . ALA A 1 83 ? -16.472 -2.442 19.945 1.00 74.88 83 ALA A CA 1
ATOM 675 C C . ALA A 1 83 ? -16.268 -3.757 19.165 1.00 74.88 83 ALA A C 1
ATOM 677 O O . ALA A 1 83 ? -17.259 -4.330 18.721 1.00 74.88 83 ALA A O 1
ATOM 678 N N . ASP A 1 84 ? -15.032 -4.265 19.076 1.00 77.69 84 ASP A N 1
ATOM 679 C CA . ASP A 1 84 ? -14.648 -5.398 18.211 1.00 77.69 84 ASP A CA 1
ATOM 680 C C . ASP A 1 84 ? -14.832 -5.093 16.705 1.00 77.69 84 ASP A C 1
ATOM 682 O O . ASP A 1 84 ? -15.088 -5.987 15.905 1.00 77.69 84 ASP A O 1
ATOM 686 N N . ASP A 1 85 ? -14.681 -3.816 16.322 1.00 83.25 85 ASP A N 1
ATOM 687 C CA . ASP A 1 85 ? -14.857 -3.313 14.947 1.00 83.25 85 ASP A CA 1
ATOM 688 C C . ASP A 1 85 ? -13.546 -3.328 14.126 1.00 83.25 85 ASP A C 1
ATOM 690 O O . ASP A 1 85 ? -13.516 -2.844 12.994 1.00 83.25 85 ASP A O 1
ATOM 694 N N . ILE A 1 86 ? -12.442 -3.845 14.690 1.00 85.00 86 ILE A N 1
ATOM 695 C CA . ILE A 1 86 ? -11.143 -3.982 14.009 1.00 85.00 86 ILE A CA 1
ATOM 696 C C . ILE A 1 86 ? -10.829 -5.460 13.784 1.00 85.00 86 ILE A C 1
ATOM 698 O O . ILE A 1 86 ? -10.566 -6.206 14.729 1.00 85.00 86 ILE A O 1
ATOM 702 N N . THR A 1 87 ? -10.724 -5.863 12.521 1.00 89.38 87 THR A N 1
ATOM 703 C CA . THR A 1 87 ? -10.227 -7.192 12.160 1.00 89.38 87 THR A CA 1
ATOM 704 C C . THR A 1 87 ? -8.697 -7.203 12.170 1.00 89.38 87 THR A C 1
ATOM 706 O O . THR A 1 87 ? -8.042 -6.684 11.265 1.00 89.38 87 THR A O 1
ATOM 709 N N . GLU A 1 88 ? -8.100 -7.823 13.193 1.00 90.19 88 GLU A N 1
ATOM 710 C CA . GLU A 1 88 ? -6.640 -7.917 13.337 1.00 90.19 88 GLU A CA 1
ATOM 711 C C . GLU A 1 88 ? -6.051 -9.197 12.706 1.00 90.19 88 GLU A C 1
ATOM 713 O O . GLU A 1 88 ? -6.538 -10.328 12.900 1.00 90.19 88 GLU A O 1
ATOM 718 N N . PHE A 1 89 ? -4.949 -9.055 11.964 1.00 88.81 89 PHE A N 1
ATOM 719 C CA . PHE A 1 89 ? -4.181 -10.189 11.444 1.00 88.81 89 PHE A CA 1
ATOM 720 C C . PHE A 1 89 ? -2.735 -9.831 11.089 1.00 88.81 89 PHE A C 1
ATOM 722 O O . PHE A 1 89 ? -2.465 -8.754 10.589 1.00 88.81 89 PHE A O 1
ATOM 729 N N . GLU A 1 90 ? -1.809 -10.766 11.305 1.00 86.88 90 GLU A N 1
ATOM 730 C CA . GLU A 1 90 ? -0.428 -10.660 10.794 1.00 86.88 90 GLU A CA 1
ATOM 731 C C . GLU A 1 90 ? -0.326 -11.191 9.358 1.00 86.88 90 GLU A C 1
ATOM 733 O O . GLU A 1 90 ? 0.365 -10.624 8.526 1.00 86.88 90 GLU A O 1
ATOM 738 N N . ALA A 1 91 ? -1.062 -12.266 9.062 1.00 90.00 91 ALA A N 1
ATOM 739 C CA . ALA A 1 91 ? -1.139 -12.877 7.743 1.00 90.00 91 ALA A CA 1
ATOM 740 C C . ALA A 1 91 ? -2.592 -13.195 7.384 1.00 90.00 91 ALA A C 1
ATOM 742 O O . ALA A 1 91 ? -3.416 -13.564 8.238 1.00 90.00 91 ALA A O 1
ATOM 743 N N . LEU A 1 92 ? -2.901 -13.075 6.101 1.00 90.81 92 LEU A N 1
ATOM 744 C CA . LEU A 1 92 ? -4.219 -13.260 5.539 1.00 90.81 92 LEU A CA 1
ATOM 745 C C . LEU A 1 92 ? -4.422 -14.725 5.153 1.00 90.81 92 LEU A C 1
ATOM 747 O O . LEU A 1 92 ? -3.725 -15.297 4.319 1.00 90.81 92 LEU A O 1
ATOM 751 N N . SER A 1 93 ? -5.409 -15.356 5.786 1.00 91.44 93 SER A N 1
ATOM 752 C CA . SER A 1 93 ? -5.845 -16.706 5.413 1.00 91.44 93 SER A CA 1
ATOM 753 C C . SER A 1 93 ? -7.008 -16.633 4.421 1.00 91.44 93 SER A C 1
ATOM 755 O O . SER A 1 93 ? -7.772 -15.667 4.485 1.00 91.44 93 SER A O 1
ATOM 757 N N . PRO A 1 94 ? -7.246 -17.673 3.597 1.00 90.88 94 PRO A N 1
ATOM 758 C CA . PRO A 1 94 ? -8.391 -17.711 2.684 1.00 90.88 94 PRO A CA 1
ATOM 759 C C . PRO A 1 94 ? -9.727 -17.452 3.387 1.00 90.88 94 PRO A C 1
ATOM 761 O O . PRO A 1 94 ? -10.591 -16.760 2.862 1.00 90.88 94 PRO A O 1
ATOM 764 N N . ARG A 1 95 ? -9.870 -17.960 4.618 1.00 91.31 95 ARG A N 1
ATOM 765 C CA . ARG A 1 95 ? -11.061 -17.740 5.438 1.00 91.31 95 ARG A CA 1
ATOM 766 C C . ARG A 1 95 ? -11.211 -16.274 5.849 1.00 91.31 95 ARG A C 1
ATOM 768 O O . ARG A 1 95 ? -12.277 -15.716 5.638 1.00 91.31 95 ARG A O 1
ATOM 775 N N . LYS A 1 96 ? -10.153 -15.661 6.397 1.00 89.69 96 LYS A N 1
ATOM 776 C CA . LYS A 1 96 ? -10.180 -14.236 6.771 1.00 89.69 96 LYS A CA 1
ATOM 777 C C . LYS A 1 96 ? -10.463 -13.367 5.548 1.00 89.69 96 LYS A C 1
ATOM 779 O O . LYS A 1 96 ? -11.346 -12.532 5.604 1.00 89.69 96 LYS A O 1
ATOM 784 N N . ARG A 1 97 ? -9.799 -13.632 4.417 1.00 91.88 97 ARG A N 1
ATOM 785 C CA . ARG A 1 97 ? -10.032 -12.907 3.160 1.00 91.88 97 ARG A CA 1
ATOM 786 C C . ARG A 1 97 ? -11.489 -12.967 2.699 1.00 91.88 97 ARG A C 1
ATOM 788 O O . ARG A 1 97 ? -11.976 -11.975 2.174 1.00 91.88 97 ARG A O 1
ATOM 795 N N . SER A 1 98 ? -12.154 -14.112 2.870 1.00 90.12 98 SER A N 1
ATOM 796 C CA . SER A 1 98 ? -13.566 -14.291 2.501 1.00 90.12 98 SER A CA 1
ATOM 797 C C . SER A 1 98 ? -14.566 -13.716 3.506 1.00 90.12 98 SER A C 1
ATOM 799 O O . SER A 1 98 ? -15.740 -13.608 3.179 1.00 90.12 98 SER A O 1
ATOM 801 N N . GLU A 1 99 ? -14.122 -13.443 4.735 1.00 91.31 99 GLU A N 1
ATOM 802 C CA . GLU A 1 99 ? -14.939 -12.842 5.796 1.00 91.31 99 GLU A CA 1
ATOM 803 C C . GLU A 1 99 ? -14.831 -11.309 5.797 1.00 91.31 99 GLU A C 1
ATOM 805 O O . GLU A 1 99 ? -15.663 -10.676 6.428 1.00 91.31 99 GLU A O 1
ATOM 810 N N . LEU A 1 100 ? -13.836 -10.736 5.107 1.00 90.88 100 LEU A N 1
ATOM 811 C CA . LEU A 1 100 ? -13.667 -9.290 4.986 1.00 90.88 100 LEU A CA 1
ATOM 812 C C . LEU A 1 100 ? -14.695 -8.681 4.035 1.00 90.88 100 LEU A C 1
ATOM 814 O O . LEU A 1 100 ? -14.957 -9.229 2.961 1.00 90.88 100 LEU A O 1
ATOM 818 N N . GLU A 1 101 ? -15.175 -7.499 4.402 1.00 89.00 101 GLU A N 1
ATOM 819 C CA . GLU A 1 101 ? -16.075 -6.681 3.591 1.00 89.00 101 GLU A CA 1
ATOM 820 C C . GLU A 1 101 ? -15.478 -5.292 3.319 1.00 89.00 101 GLU A C 1
ATOM 822 O O . GLU A 1 101 ? -14.633 -4.775 4.058 1.00 89.00 101 GLU A O 1
ATOM 827 N N . GLU A 1 102 ? -15.907 -4.669 2.221 1.00 87.88 102 GLU A N 1
ATOM 828 C CA . GLU A 1 102 ? -15.538 -3.286 1.933 1.00 87.88 102 GLU A CA 1
ATOM 829 C C . GLU A 1 102 ? -16.071 -2.353 3.024 1.00 87.88 102 GLU A C 1
ATOM 831 O O . GLU A 1 102 ? -17.206 -2.453 3.485 1.00 87.88 102 GLU A O 1
ATOM 836 N N . GLY A 1 103 ? -15.238 -1.406 3.439 1.00 83.00 103 GLY A N 1
ATOM 837 C CA . GLY A 1 103 ? -15.557 -0.462 4.494 1.00 83.00 103 GLY A CA 1
ATOM 838 C C . GLY A 1 103 ? -15.242 -0.939 5.912 1.00 83.00 103 GLY A C 1
ATOM 839 O O . GLY A 1 103 ? -15.314 -0.093 6.809 1.00 83.00 103 GLY A O 1
ATOM 840 N N . GLU A 1 104 ? -14.858 -2.200 6.123 1.00 88.00 104 GLU A N 1
ATOM 841 C CA . GLU A 1 104 ? -14.384 -2.698 7.420 1.00 88.00 104 GLU A CA 1
ATOM 842 C C . GLU A 1 104 ? -13.029 -2.096 7.810 1.00 88.00 104 GLU A C 1
ATOM 844 O O . GLU A 1 104 ? -12.223 -1.718 6.954 1.00 88.00 104 GLU A O 1
ATOM 849 N N . PHE A 1 105 ? -12.754 -2.016 9.115 1.00 90.31 105 PHE A N 1
ATOM 850 C CA . PHE A 1 105 ? -11.434 -1.638 9.608 1.00 90.31 105 PHE A CA 1
ATOM 851 C C . PHE A 1 105 ? -10.573 -2.879 9.812 1.00 90.31 105 PHE A C 1
ATOM 853 O O . PHE A 1 105 ? -10.963 -3.826 10.494 1.00 90.31 105 PHE A O 1
ATOM 860 N N . ILE A 1 106 ? -9.367 -2.845 9.256 1.00 92.31 106 ILE A N 1
ATOM 861 C CA . ILE A 1 106 ? -8.364 -3.883 9.451 1.00 92.31 106 ILE A CA 1
ATOM 862 C C . ILE A 1 106 ? -7.124 -3.298 10.102 1.00 92.31 106 ILE A C 1
ATOM 864 O O . ILE A 1 106 ? -6.750 -2.149 9.854 1.00 92.31 106 ILE A O 1
ATOM 868 N N . GLN A 1 107 ? -6.459 -4.116 10.909 1.00 93.25 107 GLN A N 1
ATOM 869 C CA . GLN A 1 107 ? -5.154 -3.785 11.457 1.00 93.25 107 GLN A CA 1
ATOM 870 C C . GLN A 1 107 ? -4.186 -4.921 11.170 1.00 93.25 107 GLN A C 1
ATOM 872 O O . GLN A 1 107 ? -4.406 -6.065 11.578 1.00 93.25 107 GLN A O 1
ATOM 877 N N . THR A 1 108 ? -3.098 -4.585 10.488 1.00 92.62 108 THR A N 1
ATOM 878 C CA . THR A 1 108 ? -2.027 -5.527 10.177 1.00 92.62 108 THR A CA 1
ATOM 879 C C . THR A 1 108 ? -0.710 -5.079 10.780 1.00 92.62 108 THR A C 1
ATOM 881 O O . THR A 1 108 ? -0.477 -3.887 10.986 1.00 92.62 108 THR A O 1
ATOM 884 N N . ARG A 1 109 ? 0.150 -6.052 11.072 1.00 92.62 109 ARG A N 1
ATOM 885 C CA . ARG A 1 109 ? 1.539 -5.824 11.452 1.00 92.62 109 ARG A CA 1
ATOM 886 C C . ARG A 1 109 ? 2.418 -6.412 10.365 1.00 92.62 109 ARG A C 1
ATOM 888 O O . ARG A 1 109 ? 2.521 -7.630 10.264 1.00 92.62 109 ARG A O 1
ATOM 895 N N . SER A 1 110 ? 3.064 -5.556 9.586 1.00 89.94 110 SER A N 1
ATOM 896 C CA . SER A 1 110 ? 3.958 -6.002 8.522 1.00 89.94 110 SER A CA 1
ATOM 897 C C . SER A 1 110 ? 4.969 -4.916 8.165 1.00 89.94 110 SER A C 1
ATOM 899 O O . SER A 1 110 ? 4.939 -3.800 8.692 1.00 89.94 110 SER A O 1
ATOM 901 N N . ARG A 1 111 ? 5.913 -5.265 7.297 1.00 89.38 111 ARG A N 1
ATOM 902 C CA . ARG A 1 111 ? 6.847 -4.305 6.714 1.00 89.38 111 ARG A CA 1
ATOM 903 C C . ARG A 1 111 ? 6.146 -3.582 5.585 1.00 89.38 111 ARG A C 1
ATOM 905 O O . ARG A 1 111 ? 5.446 -4.197 4.785 1.00 89.38 111 ARG A O 1
ATOM 912 N N . ILE A 1 112 ? 6.356 -2.278 5.537 1.00 89.25 112 ILE A N 1
ATOM 913 C CA . ILE A 1 112 ? 5.888 -1.458 4.433 1.00 89.25 112 ILE A CA 1
ATOM 914 C C . ILE A 1 112 ? 7.008 -1.448 3.403 1.00 89.25 112 ILE A C 1
ATOM 916 O O . ILE A 1 112 ? 8.169 -1.231 3.744 1.00 89.25 112 ILE A O 1
ATOM 920 N N . THR A 1 113 ? 6.655 -1.729 2.157 1.00 88.19 113 THR A N 1
ATOM 921 C CA . THR A 1 113 ? 7.570 -1.708 1.017 1.00 88.19 113 THR A CA 1
ATOM 922 C C . THR A 1 113 ? 6.998 -0.797 -0.051 1.00 88.19 113 THR A C 1
ATOM 924 O O . THR A 1 113 ? 5.800 -0.845 -0.337 1.00 88.19 113 THR A O 1
ATOM 927 N N . SER A 1 114 ? 7.833 0.061 -0.624 1.00 87.12 114 SER A N 1
ATOM 928 C CA . SER A 1 114 ? 7.450 0.829 -1.807 1.00 87.12 114 SER A CA 1
ATOM 929 C C . SER A 1 114 ? 7.288 -0.104 -3.003 1.00 87.12 114 SER A C 1
ATOM 931 O O . SER A 1 114 ? 8.037 -1.068 -3.167 1.00 87.12 114 SER A O 1
ATOM 933 N N . THR A 1 115 ? 6.316 0.184 -3.863 1.00 85.31 115 THR A N 1
ATOM 934 C CA . THR A 1 115 ? 6.241 -0.494 -5.162 1.00 85.31 115 THR A CA 1
ATOM 935 C C . THR A 1 115 ? 7.409 -0.064 -6.055 1.00 85.31 115 THR A C 1
ATOM 937 O O . THR A 1 115 ? 7.923 1.047 -5.889 1.00 85.31 115 THR A O 1
ATOM 940 N N . PRO A 1 116 ? 7.815 -0.874 -7.052 1.00 83.62 116 PRO A N 1
ATOM 941 C CA . PRO A 1 116 ? 8.878 -0.472 -7.972 1.00 83.62 116 PRO A CA 1
ATOM 942 C C . PRO A 1 116 ? 8.621 0.860 -8.681 1.00 83.62 116 PRO A C 1
ATOM 944 O O . PRO A 1 116 ? 9.562 1.584 -8.972 1.00 83.62 116 PRO A O 1
ATOM 947 N N . ILE A 1 117 ? 7.357 1.208 -8.938 1.00 80.19 117 ILE A N 1
ATOM 948 C CA . ILE A 1 117 ? 6.984 2.492 -9.550 1.00 80.19 117 ILE A CA 1
ATOM 949 C C . ILE A 1 117 ? 7.368 3.643 -8.629 1.00 80.19 117 ILE A C 1
ATOM 951 O O . ILE A 1 117 ? 8.045 4.567 -9.065 1.00 80.19 117 ILE A O 1
ATOM 955 N N . THR A 1 118 ? 6.983 3.547 -7.358 1.00 81.81 118 THR A N 1
ATOM 956 C CA . THR A 1 118 ? 7.301 4.541 -6.334 1.00 81.81 118 THR A CA 1
ATOM 957 C C . THR A 1 118 ? 8.809 4.651 -6.112 1.00 81.81 118 THR A C 1
ATOM 959 O O . THR A 1 118 ? 9.341 5.756 -6.045 1.00 81.81 118 THR A O 1
ATOM 962 N N . GLU A 1 119 ? 9.539 3.528 -6.085 1.00 83.25 119 GLU A N 1
ATOM 963 C CA . GLU A 1 119 ? 11.008 3.554 -5.989 1.00 83.25 119 GLU A CA 1
ATOM 964 C C . GLU A 1 119 ? 11.655 4.243 -7.204 1.00 83.25 119 GLU A C 1
ATOM 966 O O . GLU A 1 119 ? 12.579 5.043 -7.047 1.00 83.25 119 GLU A O 1
ATOM 971 N N . LEU A 1 120 ? 11.157 3.980 -8.417 1.00 78.25 120 LEU A N 1
ATOM 972 C CA . LEU A 1 120 ? 11.638 4.640 -9.633 1.00 78.25 120 LEU A CA 1
ATOM 973 C C . LEU A 1 120 ? 11.323 6.134 -9.652 1.00 78.25 120 LEU A C 1
ATOM 975 O O . LEU A 1 120 ? 12.187 6.914 -10.045 1.00 78.25 120 LEU A O 1
ATOM 979 N N . GLN A 1 121 ? 10.116 6.533 -9.248 1.00 78.62 121 GLN A N 1
ATOM 980 C CA . GLN A 1 121 ? 9.726 7.940 -9.151 1.00 78.62 121 GLN A CA 1
ATOM 981 C C . GLN A 1 121 ? 10.649 8.680 -8.181 1.00 78.62 121 GLN A C 1
ATOM 983 O O . GLN A 1 121 ? 11.282 9.654 -8.586 1.00 78.62 121 GLN A O 1
ATOM 988 N N . GLY A 1 122 ? 10.836 8.157 -6.965 1.00 79.25 122 GLY A N 1
ATOM 989 C CA . GLY A 1 122 ? 11.732 8.755 -5.973 1.00 79.25 122 GLY A CA 1
ATOM 990 C C . GLY A 1 122 ? 13.185 8.845 -6.452 1.00 79.25 122 GLY A C 1
ATOM 991 O O . GLY A 1 122 ? 13.818 9.896 -6.344 1.00 79.25 122 GLY A O 1
ATOM 992 N N . MET A 1 123 ? 13.711 7.779 -7.067 1.00 77.56 123 MET A N 1
ATOM 993 C CA . MET A 1 123 ? 15.061 7.794 -7.642 1.00 77.56 123 MET A CA 1
ATOM 994 C C . MET A 1 123 ? 15.193 8.842 -8.757 1.00 77.56 123 MET A C 1
ATOM 996 O O . MET A 1 123 ? 16.206 9.535 -8.851 1.00 77.56 123 MET A O 1
ATOM 1000 N N . MET A 1 124 ? 14.187 8.977 -9.619 1.00 75.81 124 MET A N 1
ATOM 1001 C CA . MET A 1 124 ? 14.217 9.957 -10.702 1.00 75.81 124 MET A CA 1
ATOM 1002 C C . MET A 1 124 ? 14.134 11.382 -10.159 1.00 75.81 124 MET A C 1
ATOM 1004 O O . MET A 1 124 ? 14.903 12.235 -10.593 1.00 75.81 124 MET A O 1
ATOM 1008 N N . GLU A 1 125 ? 13.297 11.646 -9.162 1.00 78.06 125 GLU A N 1
ATOM 1009 C CA . GLU A 1 125 ? 13.262 12.947 -8.489 1.00 78.06 125 GLU A CA 1
ATOM 1010 C C . GLU A 1 125 ? 14.610 13.318 -7.854 1.00 78.06 125 GLU A C 1
ATOM 1012 O O . GLU A 1 125 ? 15.040 14.472 -7.942 1.00 78.06 125 GLU A O 1
ATOM 1017 N N . GLU A 1 126 ? 15.317 12.343 -7.275 1.00 79.12 126 GLU A N 1
ATOM 1018 C CA . GLU A 1 126 ? 16.627 12.563 -6.661 1.00 79.12 126 GLU A CA 1
ATOM 1019 C C . GLU A 1 126 ? 17.737 12.789 -7.699 1.00 79.12 126 GLU A C 1
ATOM 1021 O O . GLU A 1 126 ? 18.550 13.709 -7.561 1.00 79.12 126 GLU A O 1
ATOM 1026 N N . VAL A 1 127 ? 17.801 11.956 -8.743 1.00 74.12 127 VAL A N 1
ATOM 1027 C CA . VAL A 1 127 ? 18.964 11.906 -9.642 1.00 74.12 127 VAL A CA 1
ATOM 1028 C C . VAL A 1 127 ? 18.804 12.818 -10.867 1.00 74.12 127 VAL A C 1
ATOM 1030 O O . VAL A 1 127 ? 19.800 13.360 -11.360 1.00 74.12 127 VAL A O 1
ATOM 1033 N N . MET A 1 128 ? 17.579 13.077 -11.342 1.00 71.94 128 MET A N 1
ATOM 1034 C CA . MET A 1 128 ? 17.337 13.905 -12.537 1.00 71.94 128 MET A CA 1
ATOM 1035 C C . MET A 1 128 ? 17.945 15.313 -12.474 1.00 71.94 128 MET A C 1
ATOM 1037 O O . MET A 1 128 ? 18.552 15.723 -13.466 1.00 71.94 128 MET A O 1
ATOM 1041 N N . PRO A 1 129 ? 17.896 16.048 -11.344 1.00 79.56 129 PRO A N 1
ATOM 1042 C CA . PRO A 1 129 ? 18.547 17.354 -11.250 1.00 79.56 129 PRO A CA 1
ATOM 1043 C C . PRO A 1 129 ? 20.055 17.303 -11.537 1.00 79.56 129 PRO A C 1
ATOM 1045 O O . PRO A 1 129 ? 20.627 18.270 -12.043 1.00 79.56 129 PRO A O 1
ATOM 1048 N N . TYR A 1 130 ? 20.714 16.182 -11.228 1.00 75.81 130 TYR A N 1
ATOM 1049 C CA . TYR A 1 130 ? 22.134 15.989 -11.508 1.00 75.81 130 TYR A CA 1
ATOM 1050 C C . TYR A 1 130 ? 22.383 15.664 -12.982 1.00 75.81 130 TYR A C 1
ATOM 1052 O O . TYR A 1 130 ? 23.313 16.226 -13.562 1.00 75.81 130 TYR A O 1
ATOM 1060 N N . PHE A 1 131 ? 21.555 14.815 -13.598 1.00 72.56 131 PHE A N 1
ATOM 1061 C CA . PHE A 1 131 ? 21.633 14.536 -15.037 1.00 72.56 131 PHE A CA 1
ATOM 1062 C C . PHE A 1 131 ? 21.460 15.817 -15.863 1.00 72.56 131 PHE A C 1
ATOM 1064 O O . PHE A 1 131 ? 22.326 16.125 -16.685 1.00 72.56 131 PHE A O 1
ATOM 1071 N N . ASP A 1 132 ? 20.438 16.618 -15.544 1.00 73.56 132 ASP A N 1
ATOM 1072 C CA . ASP A 1 132 ? 20.157 17.903 -16.199 1.00 73.56 132 ASP A CA 1
ATOM 1073 C C . ASP A 1 132 ? 21.316 18.905 -16.021 1.00 73.56 132 ASP A C 1
ATOM 1075 O O . ASP A 1 132 ? 21.654 19.666 -16.929 1.00 73.56 132 ASP A O 1
ATOM 1079 N N . MET A 1 133 ? 21.958 18.919 -14.847 1.00 75.19 133 MET A N 1
ATOM 1080 C CA . MET A 1 133 ? 23.062 19.838 -14.553 1.00 75.19 133 MET A CA 1
ATOM 1081 C C . MET A 1 133 ? 24.370 19.458 -15.262 1.00 75.19 133 MET A C 1
ATOM 1083 O O . MET A 1 133 ? 25.173 20.343 -15.578 1.00 75.19 133 MET A O 1
ATOM 1087 N N . PHE A 1 134 ? 24.619 18.164 -15.471 1.00 75.62 134 PHE A N 1
ATOM 1088 C CA . PHE A 1 134 ? 25.879 17.659 -16.020 1.00 75.62 134 PHE A CA 1
ATOM 1089 C C . PHE A 1 134 ? 25.806 17.237 -17.494 1.00 75.62 134 PHE A C 1
ATOM 1091 O O . PHE A 1 134 ? 26.847 16.853 -18.031 1.00 75.62 134 PHE A O 1
ATOM 1098 N N . ASP A 1 135 ? 24.640 17.342 -18.143 1.00 68.44 135 ASP A N 1
ATOM 1099 C CA . ASP A 1 135 ? 24.416 16.915 -19.537 1.00 68.44 135 ASP A CA 1
ATOM 1100 C C . ASP A 1 135 ? 24.846 15.448 -19.744 1.00 68.44 135 ASP A C 1
ATOM 1102 O O . ASP A 1 135 ? 25.529 15.086 -20.705 1.00 68.44 135 ASP A O 1
ATOM 1106 N N . ILE A 1 136 ? 24.549 14.608 -18.744 1.00 66.50 136 ILE A N 1
ATOM 1107 C CA . ILE A 1 136 ? 24.928 13.195 -18.745 1.00 66.50 136 ILE A CA 1
ATOM 1108 C C . ILE A 1 136 ? 23.832 12.413 -19.463 1.00 66.50 136 ILE A C 1
ATOM 1110 O O . ILE A 1 136 ? 22.764 12.164 -18.910 1.00 66.50 136 ILE A O 1
ATOM 1114 N N . ASP A 1 137 ? 24.145 11.972 -20.675 1.00 65.56 137 ASP A N 1
ATOM 1115 C CA . ASP A 1 137 ? 23.265 11.125 -21.472 1.00 65.56 137 ASP A CA 1
ATOM 1116 C C . ASP A 1 137 ? 23.536 9.649 -21.132 1.00 65.56 137 ASP A C 1
ATOM 1118 O O . ASP A 1 137 ? 24.512 9.043 -21.592 1.00 65.56 137 ASP A O 1
ATOM 1122 N N . THR A 1 138 ? 22.734 9.086 -20.225 1.00 67.81 138 THR A N 1
ATOM 1123 C CA . THR A 1 138 ? 22.864 7.673 -19.836 1.00 67.81 138 THR A CA 1
ATOM 1124 C C . THR A 1 138 ? 22.022 6.825 -20.766 1.00 67.81 138 THR A C 1
ATOM 1126 O O . THR A 1 138 ? 20.797 6.930 -20.761 1.00 67.81 138 THR A O 1
ATOM 1129 N N . THR A 1 139 ? 22.697 5.972 -21.537 1.00 66.06 139 THR A N 1
ATOM 1130 C CA . THR A 1 139 ? 22.071 5.009 -22.439 1.00 66.06 139 THR A CA 1
ATOM 1131 C C . THR A 1 139 ? 22.187 3.596 -21.891 1.00 66.06 139 THR A C 1
ATOM 1133 O O . THR A 1 139 ? 23.226 3.176 -21.376 1.00 66.06 139 THR A O 1
ATOM 1136 N N . PHE A 1 140 ? 21.111 2.845 -22.030 1.00 68.00 140 PHE A N 1
ATOM 1137 C CA . PHE A 1 140 ? 21.018 1.447 -21.653 1.00 68.00 140 PHE A CA 1
ATOM 1138 C C . PHE A 1 140 ? 20.663 0.642 -22.904 1.00 68.00 140 PHE A C 1
ATOM 1140 O O . PHE A 1 140 ? 19.881 1.103 -23.729 1.00 68.00 140 PHE A O 1
ATOM 1147 N N . GLU A 1 141 ? 21.233 -0.553 -23.055 1.00 62.59 141 GLU A N 1
ATOM 1148 C CA . GLU A 1 141 ? 20.959 -1.424 -24.203 1.00 62.59 141 GLU A CA 1
ATOM 1149 C C . GLU A 1 141 ? 20.243 -2.703 -23.751 1.00 62.59 141 GLU A C 1
ATOM 1151 O O . GLU A 1 141 ? 20.668 -3.381 -22.806 1.00 62.59 141 GLU A O 1
ATOM 1156 N N . GLU A 1 142 ? 19.157 -3.057 -24.438 1.00 63.06 142 GLU A N 1
ATOM 1157 C CA . GLU A 1 142 ? 18.443 -4.318 -24.239 1.00 63.06 142 GLU A CA 1
ATOM 1158 C C . GLU A 1 142 ? 17.728 -4.784 -25.499 1.00 63.06 142 GLU A C 1
ATOM 1160 O O . GLU A 1 142 ? 17.095 -4.006 -26.205 1.00 63.06 142 GLU A O 1
ATOM 1165 N N . GLU A 1 143 ? 17.896 -6.072 -25.813 1.00 58.75 143 GLU A N 1
ATOM 1166 C CA . GLU A 1 143 ? 17.406 -6.710 -27.045 1.00 58.75 143 GLU A CA 1
ATOM 1167 C C . GLU A 1 143 ? 17.714 -5.913 -28.340 1.00 58.75 143 GLU A C 1
ATOM 1169 O O . GLU A 1 143 ? 17.016 -6.041 -29.346 1.00 58.75 143 GLU A O 1
ATOM 1174 N N . GLY A 1 144 ? 18.803 -5.130 -28.349 1.00 63.19 144 GLY A N 1
ATOM 1175 C CA . GLY A 1 144 ? 19.241 -4.321 -29.492 1.00 63.19 144 GLY A CA 1
ATOM 1176 C C . GLY A 1 144 ? 18.531 -2.970 -29.640 1.00 63.19 144 GLY A C 1
ATOM 1177 O O . GLY A 1 144 ? 18.609 -2.367 -30.712 1.00 63.19 144 GLY A O 1
ATOM 1178 N N . GLN A 1 145 ? 17.828 -2.507 -28.605 1.00 58.25 145 GLN A N 1
ATOM 1179 C CA . GLN A 1 145 ? 17.342 -1.134 -28.487 1.00 58.25 145 GLN A CA 1
ATOM 1180 C C . GLN A 1 145 ? 18.168 -0.382 -27.444 1.00 58.25 145 GLN A C 1
ATOM 1182 O O . GLN A 1 145 ? 18.448 -0.922 -26.377 1.00 58.25 145 GLN A O 1
ATOM 1187 N N . GLU A 1 146 ? 18.551 0.849 -27.777 1.00 68.31 146 GLU A N 1
ATOM 1188 C CA . GLU A 1 146 ? 19.133 1.812 -26.842 1.00 68.31 146 GLU A CA 1
ATOM 1189 C C . GLU A 1 146 ? 18.009 2.671 -26.258 1.00 68.31 146 GLU A C 1
ATOM 1191 O O . GLU A 1 146 ? 17.102 3.077 -26.988 1.00 68.31 146 GLU A O 1
ATOM 1196 N N . PHE A 1 147 ? 18.066 2.940 -24.960 1.00 66.56 147 PHE A N 1
ATOM 1197 C CA . PHE A 1 147 ? 17.105 3.781 -24.247 1.00 66.56 147 PHE A CA 1
ATOM 1198 C C . PHE A 1 147 ? 17.834 4.750 -23.327 1.00 66.56 147 PHE A C 1
ATOM 1200 O O . PHE A 1 147 ? 18.898 4.427 -22.797 1.00 66.56 147 PHE A O 1
ATOM 1207 N N . THR A 1 148 ? 17.262 5.939 -23.163 1.00 72.38 148 THR A N 1
ATOM 1208 C CA . THR A 1 148 ? 17.824 7.040 -22.374 1.00 72.38 148 THR A CA 1
ATOM 1209 C C . THR A 1 148 ? 17.064 7.234 -21.061 1.00 72.38 148 THR A C 1
ATOM 1211 O O . THR A 1 148 ? 15.910 6.824 -20.928 1.00 72.38 148 THR A O 1
ATOM 1214 N N . MET A 1 149 ? 17.683 7.901 -20.082 1.00 69.38 149 MET A N 1
ATOM 1215 C CA . MET A 1 149 ? 16.966 8.342 -18.871 1.00 69.38 149 MET A CA 1
ATOM 1216 C C . MET A 1 149 ? 15.805 9.297 -19.188 1.00 69.38 149 MET A C 1
ATOM 1218 O O . MET A 1 149 ? 14.798 9.285 -18.484 1.00 69.38 149 MET A O 1
ATOM 1222 N N . ASP A 1 150 ? 15.903 10.071 -20.271 1.00 72.12 150 ASP A N 1
ATOM 1223 C CA . ASP A 1 150 ? 14.829 10.957 -20.728 1.00 72.12 150 ASP A CA 1
ATOM 1224 C C . ASP A 1 150 ? 13.590 10.188 -21.204 1.00 72.12 150 ASP A C 1
ATOM 1226 O O . ASP A 1 150 ? 12.470 10.654 -20.989 1.00 72.12 150 ASP A O 1
ATOM 1230 N N . ASP A 1 151 ? 13.764 9.006 -21.803 1.00 70.25 151 ASP A N 1
ATOM 1231 C CA . ASP A 1 151 ? 12.646 8.138 -22.195 1.00 70.25 151 ASP A CA 1
ATOM 1232 C C . ASP A 1 151 ? 11.888 7.625 -20.957 1.00 70.25 151 ASP A C 1
ATOM 1234 O O . ASP A 1 151 ? 10.657 7.614 -20.936 1.00 70.25 151 ASP A O 1
ATOM 1238 N N . ILE A 1 152 ? 12.622 7.264 -19.895 1.00 69.62 152 ILE A N 1
ATOM 1239 C CA . ILE A 1 152 ? 12.055 6.838 -18.605 1.00 69.62 152 ILE A CA 1
ATOM 1240 C C . ILE A 1 152 ? 11.365 8.018 -17.911 1.00 69.62 152 ILE A C 1
ATOM 1242 O O . ILE A 1 152 ? 10.254 7.869 -17.408 1.00 69.62 152 ILE A O 1
ATOM 1246 N N . LYS A 1 153 ? 11.979 9.207 -17.921 1.00 70.06 153 LYS A N 1
ATOM 1247 C CA . LYS A 1 153 ? 11.402 10.423 -17.330 1.00 70.06 153 LYS A CA 1
ATOM 1248 C C . LYS A 1 153 ? 10.099 10.817 -18.013 1.00 70.06 153 LYS A C 1
ATOM 1250 O O . LYS A 1 153 ? 9.089 10.974 -17.344 1.00 70.06 153 LYS A O 1
ATOM 1255 N N . GLN A 1 154 ? 10.103 10.938 -19.344 1.00 68.31 154 GLN A N 1
ATOM 1256 C CA . GLN A 1 154 ? 8.898 11.270 -20.111 1.00 68.31 154 GLN A CA 1
ATOM 1257 C C . GLN A 1 154 ? 7.781 10.263 -19.867 1.00 68.31 154 GLN A C 1
ATOM 1259 O O . GLN A 1 154 ? 6.609 10.628 -19.904 1.00 68.31 154 GLN A O 1
ATOM 1264 N N . PHE A 1 155 ? 8.144 9.007 -19.630 1.00 65.62 155 PHE A N 1
ATOM 1265 C CA . PHE A 1 155 ? 7.193 7.984 -19.263 1.00 65.62 155 PHE A CA 1
ATOM 1266 C C . PHE A 1 155 ? 6.617 8.204 -17.859 1.00 65.62 155 PHE A C 1
ATOM 1268 O O . PHE A 1 155 ? 5.400 8.296 -17.733 1.00 65.62 155 PHE A O 1
ATOM 1275 N N . LEU A 1 156 ? 7.450 8.341 -16.824 1.00 68.56 156 LEU A N 1
ATOM 1276 C CA . LEU A 1 156 ? 6.973 8.588 -15.458 1.00 68.56 156 LEU A CA 1
ATOM 1277 C C . LEU A 1 156 ? 6.161 9.890 -15.363 1.00 68.56 156 LEU A C 1
ATOM 1279 O O . LEU A 1 156 ? 5.114 9.910 -14.726 1.00 68.56 156 LEU A O 1
ATOM 1283 N N . ASP A 1 157 ? 6.568 10.940 -16.080 1.00 67.19 157 ASP A N 1
ATOM 1284 C CA . ASP A 1 157 ? 5.819 12.197 -16.188 1.00 67.19 157 ASP A CA 1
ATOM 1285 C C . ASP A 1 157 ? 4.438 11.992 -16.849 1.00 67.19 157 ASP A C 1
ATOM 1287 O O . ASP A 1 157 ? 3.469 12.664 -16.492 1.00 67.19 157 ASP A O 1
ATOM 1291 N N . GLN A 1 158 ? 4.322 11.064 -17.810 1.00 59.97 158 GLN A N 1
ATOM 1292 C CA . GLN A 1 158 ? 3.044 10.692 -18.438 1.00 59.97 158 GLN A CA 1
ATOM 1293 C C . GLN A 1 158 ? 2.154 9.844 -17.531 1.00 59.97 158 GLN A C 1
ATOM 1295 O O . GLN A 1 158 ? 0.936 9.878 -17.701 1.00 59.97 158 GLN A O 1
ATOM 1300 N N . LEU A 1 159 ? 2.733 9.118 -16.574 1.00 57.75 159 LEU A N 1
ATOM 1301 C CA . LEU A 1 159 ? 1.969 8.397 -15.555 1.00 57.75 159 LEU A CA 1
ATOM 1302 C C . LEU A 1 159 ? 1.308 9.328 -14.538 1.00 57.75 159 LEU A C 1
ATOM 1304 O O . LEU A 1 159 ? 0.448 8.896 -13.776 1.00 57.75 159 LEU A O 1
ATOM 1308 N N . GLY A 1 160 ? 1.689 10.606 -14.558 1.00 52.00 160 GLY A N 1
ATOM 1309 C CA . GLY A 1 160 ? 1.370 11.552 -13.509 1.00 52.00 160 GLY A CA 1
ATOM 1310 C C . GLY A 1 160 ? 2.242 11.308 -12.280 1.00 52.00 160 GLY A C 1
ATOM 1311 O O . GLY A 1 160 ? 2.707 10.198 -12.018 1.00 52.00 160 GLY A O 1
ATOM 1312 N N . SER A 1 161 ? 2.444 12.362 -11.494 1.00 52.12 161 SER A N 1
ATOM 1313 C CA . SER A 1 161 ? 2.855 12.242 -10.095 1.00 52.12 161 SER A CA 1
ATOM 1314 C C . SER A 1 161 ? 1.694 11.609 -9.318 1.00 52.12 161 SER A C 1
ATOM 1316 O O . SER A 1 161 ? 0.930 12.301 -8.644 1.00 52.12 161 SER A O 1
ATOM 1318 N N . GLY A 1 162 ? 1.452 10.324 -9.567 1.00 58.50 162 GLY A N 1
ATOM 1319 C CA . GLY A 1 162 ? 0.512 9.529 -8.802 1.00 58.50 162 GLY A CA 1
ATOM 1320 C C . GLY A 1 162 ? 1.041 9.379 -7.386 1.00 58.50 162 GLY A C 1
ATOM 1321 O O . GLY A 1 162 ? 2.250 9.348 -7.182 1.00 58.50 162 GLY A O 1
ATOM 1322 N N . GLU A 1 163 ? 0.118 9.339 -6.436 1.00 72.38 163 GLU A N 1
ATOM 1323 C CA . GLU A 1 163 ? 0.365 9.022 -5.031 1.00 72.38 163 GLU A CA 1
ATOM 1324 C C . GLU A 1 163 ? 1.377 7.877 -4.874 1.00 72.38 163 GLU A C 1
ATOM 1326 O O . GLU A 1 163 ? 1.350 6.911 -5.643 1.00 72.38 163 GLU A O 1
ATOM 1331 N N . ASP A 1 164 ? 2.235 7.955 -3.857 1.00 79.94 164 ASP A N 1
ATOM 1332 C CA . ASP A 1 164 ? 3.171 6.877 -3.556 1.00 79.94 164 ASP A CA 1
ATOM 1333 C C . ASP A 1 164 ? 2.379 5.620 -3.186 1.00 79.94 164 ASP A C 1
ATOM 1335 O O . ASP A 1 164 ? 1.526 5.648 -2.295 1.00 79.94 164 ASP A O 1
ATOM 1339 N N . ILE A 1 165 ? 2.653 4.508 -3.870 1.00 85.06 165 ILE A N 1
ATOM 1340 C CA . ILE A 1 165 ? 1.960 3.241 -3.661 1.00 85.06 165 ILE A CA 1
ATOM 1341 C C . ILE A 1 165 ? 2.865 2.316 -2.863 1.00 85.06 165 ILE A C 1
ATOM 1343 O O . ILE A 1 165 ? 3.982 1.977 -3.274 1.00 85.06 165 ILE A O 1
ATOM 1347 N N . TYR A 1 166 ? 2.325 1.838 -1.750 1.00 88.62 166 TYR A N 1
ATOM 1348 C CA . TYR A 1 166 ? 2.997 0.941 -0.830 1.00 88.62 166 TYR A CA 1
ATOM 1349 C C . TYR A 1 166 ? 2.284 -0.403 -0.744 1.00 88.62 166 TYR A C 1
ATOM 1351 O O . TYR A 1 166 ? 1.069 -0.514 -0.929 1.00 88.62 166 TYR A O 1
ATOM 1359 N N . ARG A 1 167 ? 3.061 -1.435 -0.419 1.00 90.62 167 ARG A N 1
ATOM 1360 C CA . ARG A 1 167 ? 2.600 -2.798 -0.175 1.00 90.62 167 ARG A CA 1
ATOM 1361 C C . ARG A 1 167 ? 3.016 -3.261 1.207 1.00 90.62 167 ARG A C 1
ATOM 1363 O O . ARG A 1 167 ? 4.136 -3.002 1.654 1.00 90.62 167 ARG A O 1
ATOM 1370 N N . LEU A 1 168 ? 2.120 -3.999 1.843 1.00 91.31 168 LEU A N 1
ATOM 1371 C CA . LEU A 1 168 ? 2.413 -4.824 2.999 1.00 91.31 168 LEU A CA 1
ATOM 1372 C C . LEU A 1 168 ? 2.242 -6.284 2.612 1.00 91.31 168 LEU A C 1
ATOM 1374 O O . LEU A 1 168 ? 1.174 -6.675 2.135 1.00 91.31 168 LEU A O 1
ATOM 1378 N N . ASP A 1 169 ? 3.271 -7.077 2.885 1.00 90.19 169 ASP A N 1
ATOM 1379 C CA . ASP A 1 169 ? 3.179 -8.529 2.791 1.00 90.19 169 ASP A CA 1
ATOM 1380 C C . ASP A 1 169 ? 2.187 -9.016 3.856 1.00 90.19 169 ASP A C 1
ATOM 1382 O O . ASP A 1 169 ? 2.394 -8.815 5.059 1.00 90.19 169 ASP A O 1
ATOM 1386 N N . ALA A 1 170 ? 1.080 -9.593 3.401 1.00 89.75 170 ALA A N 1
ATOM 1387 C CA . ALA A 1 170 ? 0.076 -10.237 4.235 1.00 89.75 170 ALA A CA 1
ATOM 1388 C C . ALA A 1 170 ? -0.057 -11.722 3.865 1.00 89.75 170 ALA A C 1
ATOM 1390 O O . ALA A 1 170 ? -1.074 -12.350 4.178 1.00 89.75 170 ALA A O 1
ATOM 1391 N N . SER A 1 171 ? 0.947 -12.299 3.210 1.00 89.12 171 SER A N 1
ATOM 1392 C CA . SER A 1 171 ? 0.908 -13.665 2.720 1.00 89.12 171 SER A CA 1
ATOM 1393 C C . SER A 1 171 ? 0.951 -14.677 3.866 1.00 89.12 171 SER A C 1
ATOM 1395 O O . SER A 1 171 ? 1.587 -14.504 4.906 1.00 89.12 171 SER A O 1
ATOM 1397 N N . SER A 1 172 ? 0.234 -15.780 3.678 1.00 89.38 172 SER A N 1
ATOM 1398 C CA . SER A 1 172 ? 0.249 -16.957 4.545 1.00 89.38 172 SER A CA 1
ATOM 1399 C C . SER A 1 172 ? 0.723 -18.183 3.769 1.00 89.38 172 SER A C 1
ATOM 1401 O O . SER A 1 172 ? 0.772 -18.176 2.542 1.00 89.38 172 SER A O 1
ATOM 1403 N N . ASP A 1 173 ? 0.952 -19.303 4.462 1.00 86.56 173 ASP A N 1
ATOM 1404 C CA . ASP A 1 173 ? 1.305 -20.593 3.838 1.00 86.56 173 ASP A CA 1
ATOM 1405 C C . ASP A 1 173 ? 0.315 -21.067 2.749 1.00 86.56 173 ASP A C 1
ATOM 1407 O O . ASP A 1 173 ? 0.601 -22.002 2.000 1.00 86.56 173 ASP A O 1
ATOM 1411 N N . SER A 1 174 ? -0.886 -20.484 2.704 1.00 87.38 174 SER A N 1
ATOM 1412 C CA . SER A 1 174 ? -1.994 -20.913 1.847 1.00 87.38 174 SER A CA 1
ATOM 1413 C C . SER A 1 174 ? -2.534 -19.838 0.908 1.00 87.38 174 SER A C 1
ATOM 1415 O O . SER A 1 174 ? -3.399 -20.151 0.091 1.00 87.38 174 SER A O 1
ATOM 1417 N N . LEU A 1 175 ? -2.077 -18.594 1.046 1.00 89.56 175 LEU A N 1
ATOM 1418 C CA . LEU A 1 175 ? -2.586 -17.457 0.292 1.00 89.56 175 LEU A CA 1
ATOM 1419 C C . LEU A 1 175 ? -1.474 -16.425 0.158 1.00 89.56 175 LEU A C 1
ATOM 1421 O O . LEU A 1 175 ? -0.997 -15.930 1.173 1.00 89.56 175 LEU A O 1
ATOM 1425 N N . ASP A 1 176 ? -1.084 -16.126 -1.072 1.00 90.44 176 ASP A N 1
ATOM 1426 C CA . ASP A 1 176 ? -0.123 -15.069 -1.367 1.00 90.44 176 ASP A CA 1
ATOM 1427 C C . ASP A 1 176 ? -0.905 -13.777 -1.608 1.00 90.44 176 ASP A C 1
ATOM 1429 O O . ASP A 1 176 ? -1.624 -13.699 -2.599 1.00 90.44 176 ASP A O 1
ATOM 1433 N N . ALA A 1 177 ? -0.888 -12.852 -0.648 1.00 91.00 177 ALA A N 1
ATOM 1434 C CA . ALA A 1 177 ? -1.763 -11.686 -0.615 1.00 91.00 177 ALA A CA 1
ATOM 1435 C C . ALA A 1 177 ? -1.018 -10.455 -0.107 1.00 91.00 177 ALA A C 1
ATOM 1437 O O . ALA A 1 177 ? -0.361 -10.498 0.933 1.00 91.00 177 ALA A O 1
ATOM 1438 N N . ASN A 1 178 ? -1.232 -9.330 -0.776 1.00 92.19 178 ASN A N 1
ATOM 1439 C CA . ASN A 1 178 ? -0.716 -8.040 -0.356 1.00 92.19 178 ASN A CA 1
ATOM 1440 C C . ASN A 1 178 ? -1.848 -7.130 0.116 1.00 92.19 178 ASN A C 1
ATOM 1442 O O . ASN A 1 178 ? -2.967 -7.153 -0.402 1.00 92.19 178 ASN A O 1
ATOM 1446 N N . ILE A 1 179 ? -1.535 -6.278 1.087 1.00 92.19 179 ILE A N 1
ATOM 1447 C CA . ILE A 1 179 ? -2.341 -5.093 1.372 1.00 92.19 179 ILE A CA 1
ATOM 1448 C C . ILE A 1 179 ? -1.676 -3.911 0.685 1.00 92.19 179 ILE A C 1
ATOM 1450 O O . ILE A 1 179 ? -0.485 -3.674 0.874 1.00 92.19 179 ILE A O 1
ATOM 1454 N N . VAL A 1 180 ? -2.446 -3.169 -0.100 1.00 92.25 180 VAL A N 1
ATOM 1455 C CA . VAL A 1 180 ? -1.948 -2.068 -0.922 1.00 92.25 180 VAL A CA 1
ATOM 1456 C C . VAL A 1 180 ? -2.638 -0.782 -0.515 1.00 92.25 180 VAL A C 1
ATOM 1458 O O . VAL A 1 180 ? -3.847 -0.760 -0.282 1.00 92.25 180 VAL A O 1
ATOM 1461 N N . PHE A 1 181 ? -1.869 0.292 -0.425 1.00 89.94 181 PHE A N 1
ATOM 1462 C CA . PHE A 1 181 ? -2.408 1.612 -0.158 1.00 89.94 181 PHE A CA 1
ATOM 1463 C C . PHE A 1 181 ? -1.592 2.684 -0.858 1.00 89.94 181 PHE A C 1
ATOM 1465 O O . PHE A 1 181 ? -0.402 2.500 -1.118 1.00 89.94 181 PHE A O 1
ATOM 1472 N N . SER A 1 182 ? -2.246 3.800 -1.139 1.00 84.69 182 SER A N 1
ATOM 1473 C CA . SER A 1 182 ? -1.613 4.994 -1.666 1.00 84.69 182 SER A CA 1
ATOM 1474 C C . SER A 1 182 ? -1.508 6.074 -0.587 1.00 84.69 182 SER A C 1
ATOM 1476 O O . SER A 1 182 ? -2.284 6.092 0.377 1.00 84.69 182 SER A O 1
ATOM 1478 N N . SER A 1 183 ? -0.514 6.948 -0.713 1.00 76.75 183 SER A N 1
ATOM 1479 C CA . SER A 1 183 ? -0.349 8.120 0.145 1.00 76.75 183 SER A CA 1
ATOM 1480 C C . SER A 1 183 ? 0.042 9.342 -0.680 1.00 76.75 183 SER A C 1
ATOM 1482 O O . SER A 1 183 ? 0.994 9.296 -1.455 1.00 76.75 183 SER A O 1
ATOM 1484 N N . GLU A 1 184 ? -0.687 10.444 -0.489 1.00 66.94 184 GLU A N 1
ATOM 1485 C CA . GLU A 1 184 ? -0.366 11.754 -1.080 1.00 66.94 184 GLU A CA 1
ATOM 1486 C C . GLU A 1 184 ? 0.793 12.447 -0.353 1.00 66.94 184 GLU A C 1
ATOM 1488 O O . GLU A 1 184 ? 1.608 13.132 -0.968 1.00 66.94 184 GLU A O 1
ATOM 1493 N N . ASP A 1 185 ? 0.874 12.274 0.966 1.00 59.50 185 ASP A N 1
ATOM 1494 C CA . ASP A 1 185 ? 2.004 12.763 1.737 1.00 59.50 185 ASP A CA 1
ATOM 1495 C C . ASP A 1 185 ? 3.149 11.768 1.585 1.00 59.50 185 ASP A C 1
ATOM 1497 O O . ASP A 1 185 ? 2.952 10.576 1.841 1.00 59.50 185 ASP A O 1
ATOM 1501 N N . THR A 1 186 ? 4.346 12.254 1.228 1.00 52.38 186 THR A N 1
ATOM 1502 C CA . THR A 1 186 ? 5.602 11.509 1.398 1.00 52.38 186 THR A CA 1
ATOM 1503 C C . THR A 1 186 ? 5.721 11.159 2.872 1.00 52.38 186 THR A C 1
ATOM 1505 O O . THR A 1 186 ? 6.247 11.935 3.681 1.00 52.38 186 THR A O 1
ATOM 1508 N N . VAL A 1 187 ? 5.175 10.011 3.253 1.00 52.22 187 VAL A N 1
ATOM 1509 C CA . VAL A 1 187 ? 5.336 9.482 4.591 1.00 52.22 187 VAL A CA 1
ATOM 1510 C C . VAL A 1 187 ? 6.782 9.029 4.636 1.00 52.22 187 VAL A C 1
ATOM 1512 O O . VAL A 1 187 ? 7.133 8.004 4.056 1.00 52.22 187 VAL A O 1
ATOM 1515 N N . GLY A 1 188 ? 7.636 9.892 5.194 1.00 53.28 188 GLY A N 1
ATOM 1516 C CA . GLY A 1 188 ? 9.086 9.786 5.069 1.00 53.28 188 GLY A CA 1
ATOM 1517 C C . GLY A 1 188 ? 9.567 8.349 5.226 1.00 53.28 188 GLY A C 1
ATOM 1518 O O . GLY A 1 188 ? 9.239 7.724 6.225 1.00 53.28 188 GLY A O 1
ATOM 1519 N N . ASP A 1 189 ? 10.285 7.856 4.215 1.00 61.81 189 ASP A N 1
ATOM 1520 C CA . ASP A 1 189 ? 10.890 6.521 4.098 1.00 61.81 189 ASP A CA 1
ATOM 1521 C C . ASP A 1 189 ? 10.230 5.430 4.973 1.00 61.81 189 ASP A C 1
ATOM 1523 O O . ASP A 1 189 ? 10.877 4.772 5.790 1.00 61.81 189 ASP A O 1
ATOM 1527 N N . LEU A 1 190 ? 8.901 5.258 4.851 1.00 67.06 190 LEU A N 1
ATOM 1528 C CA . LEU A 1 190 ? 8.189 4.141 5.491 1.00 67.06 190 LEU A CA 1
ATOM 1529 C C . LEU A 1 190 ? 8.702 2.792 4.990 1.00 67.06 190 LEU A C 1
ATOM 1531 O O . LEU A 1 190 ? 8.552 1.777 5.675 1.00 67.06 190 LEU A O 1
ATOM 1535 N N . SER A 1 191 ? 9.264 2.791 3.780 1.00 64.31 191 SER A N 1
ATOM 1536 C CA . SER A 1 191 ? 9.884 1.629 3.172 1.00 64.31 191 SER A CA 1
ATOM 1537 C C . SER A 1 191 ? 11.133 1.261 3.963 1.00 64.31 191 SER A C 1
ATOM 1539 O O . SER A 1 191 ? 12.191 1.868 3.837 1.00 64.31 191 SER A O 1
ATOM 1541 N N . SER A 1 192 ? 11.007 0.259 4.826 1.00 67.12 192 SER A N 1
ATOM 1542 C CA . SER A 1 192 ? 12.121 -0.241 5.620 1.00 67.12 192 SER A CA 1
ATOM 1543 C C . SER A 1 192 ? 12.136 -1.754 5.576 1.00 67.12 192 SER A C 1
ATOM 1545 O O . SER A 1 192 ? 11.198 -2.427 6.003 1.00 67.12 192 SER A O 1
ATOM 1547 N N . GLU A 1 193 ? 13.269 -2.312 5.155 1.00 66.88 193 GLU A N 1
ATOM 1548 C CA . GLU A 1 193 ? 13.505 -3.756 5.222 1.00 66.88 193 GLU A CA 1
ATOM 1549 C C . GLU A 1 193 ? 13.545 -4.280 6.669 1.00 66.88 193 GLU A C 1
ATOM 1551 O O . GLU A 1 193 ? 13.441 -5.489 6.896 1.00 66.88 193 GLU A O 1
ATOM 1556 N N . TYR A 1 194 ? 13.713 -3.389 7.653 1.00 71.50 194 TYR A N 1
ATOM 1557 C CA . TYR A 1 194 ? 14.031 -3.737 9.039 1.00 71.50 194 TYR A CA 1
ATOM 1558 C C . TYR A 1 194 ? 12.940 -3.361 10.041 1.00 71.50 194 TYR A C 1
ATOM 1560 O O . TYR A 1 194 ? 12.984 -3.837 11.179 1.00 71.50 194 TYR A O 1
ATOM 1568 N N . THR A 1 195 ? 11.978 -2.528 9.645 1.00 83.00 195 THR A N 1
ATOM 1569 C CA . THR A 1 195 ? 10.959 -1.990 10.547 1.00 83.00 195 THR A CA 1
ATOM 1570 C C . THR A 1 195 ? 9.599 -2.596 10.228 1.00 83.00 195 THR A C 1
ATOM 1572 O O . THR A 1 195 ? 9.103 -2.491 9.111 1.00 83.00 195 THR A O 1
ATOM 1575 N N . GLU A 1 196 ? 8.985 -3.231 11.223 1.00 88.25 196 GLU A N 1
ATOM 1576 C CA . GLU A 1 196 ? 7.587 -3.650 11.150 1.00 88.25 196 GLU A CA 1
ATOM 1577 C C . GLU A 1 196 ? 6.706 -2.548 11.720 1.00 88.25 196 GLU A C 1
ATOM 1579 O O . GLU A 1 196 ? 6.941 -2.076 12.835 1.00 88.25 196 GLU A O 1
ATOM 1584 N N . TYR A 1 197 ? 5.675 -2.186 10.972 1.00 89.56 197 TYR A N 1
ATOM 1585 C CA . TYR A 1 197 ? 4.699 -1.188 11.368 1.00 89.56 197 TYR A CA 1
ATOM 1586 C C . TYR A 1 197 ? 3.361 -1.854 11.646 1.00 89.56 197 TYR A C 1
ATOM 1588 O O . TYR A 1 197 ? 3.008 -2.870 11.045 1.00 89.56 197 TYR A O 1
ATOM 1596 N N . TYR A 1 198 ? 2.602 -1.247 12.546 1.00 91.44 198 TYR A N 1
ATOM 1597 C CA . TYR A 1 198 ? 1.176 -1.484 12.655 1.00 91.44 198 TYR A CA 1
ATOM 1598 C C . TYR A 1 198 ? 0.466 -0.510 11.726 1.00 91.44 198 TYR A C 1
ATOM 1600 O O . TYR A 1 198 ? 0.647 0.702 11.850 1.00 91.44 198 TYR A O 1
ATOM 1608 N N . VAL A 1 199 ? -0.332 -1.042 10.806 1.00 91.62 199 VAL A N 1
ATOM 1609 C CA . VAL A 1 199 ? -1.139 -0.258 9.874 1.00 91.62 199 VAL A CA 1
ATOM 1610 C C . VAL A 1 199 ? -2.600 -0.511 10.178 1.00 91.62 199 VAL A C 1
ATOM 1612 O O . VAL A 1 199 ? -3.088 -1.627 9.999 1.00 91.62 199 VAL A O 1
ATOM 1615 N N . LEU A 1 200 ? -3.282 0.534 10.645 1.00 92.00 200 LEU A N 1
ATOM 1616 C CA . LEU A 1 200 ? -4.734 0.568 10.744 1.00 92.00 200 LEU A CA 1
ATOM 1617 C C . LEU A 1 200 ? -5.275 1.236 9.486 1.00 92.00 200 LEU A C 1
ATOM 1619 O O . LEU A 1 200 ? -4.932 2.385 9.196 1.00 92.00 200 LEU A O 1
ATOM 1623 N N . GLY A 1 201 ? -6.157 0.549 8.772 1.00 91.19 201 GLY A N 1
ATOM 1624 C CA . GLY A 1 201 ? -6.788 1.082 7.575 1.00 91.19 201 GLY A CA 1
ATOM 1625 C C . GLY A 1 201 ? -8.221 0.613 7.416 1.00 91.19 201 GLY A C 1
ATOM 1626 O O . GLY A 1 201 ? -8.665 -0.333 8.064 1.00 91.19 201 GLY A O 1
ATOM 1627 N N . ARG A 1 202 ? -8.949 1.304 6.545 1.00 90.50 202 ARG A N 1
ATOM 1628 C CA . ARG A 1 202 ? -10.288 0.907 6.120 1.00 90.50 202 ARG A CA 1
ATOM 1629 C C . ARG A 1 202 ? -10.192 0.215 4.770 1.00 90.50 202 ARG A C 1
ATOM 1631 O O . ARG A 1 202 ? -9.545 0.754 3.876 1.00 90.50 202 ARG A O 1
ATOM 1638 N N . VAL A 1 203 ? -10.834 -0.937 4.617 1.00 89.75 203 VAL A N 1
ATOM 1639 C CA . VAL A 1 203 ? -10.915 -1.644 3.335 1.00 89.75 203 VAL A CA 1
ATOM 1640 C C . VAL A 1 203 ? -11.644 -0.756 2.336 1.00 89.75 203 VAL A C 1
ATOM 1642 O O . VAL A 1 203 ? -12.791 -0.375 2.558 1.00 89.75 203 VAL A O 1
ATOM 1645 N N . GLU A 1 204 ? -10.964 -0.392 1.256 1.00 90.62 204 GLU A N 1
ATOM 1646 C CA . GLU A 1 204 ? -11.580 0.324 0.140 1.00 90.62 204 GLU A CA 1
ATOM 1647 C C . GLU A 1 204 ? -12.080 -0.633 -0.918 1.00 90.62 204 GLU A C 1
ATOM 1649 O O . GLU A 1 204 ? -13.139 -0.400 -1.488 1.00 90.62 204 GLU A O 1
ATOM 1654 N N . TYR A 1 205 ? -11.288 -1.669 -1.195 1.00 91.75 205 TYR A N 1
ATOM 1655 C CA . TYR A 1 205 ? -11.564 -2.574 -2.289 1.00 91.75 205 TYR A CA 1
ATOM 1656 C C . TYR A 1 205 ? -11.014 -3.968 -2.025 1.00 91.75 205 TYR A C 1
ATOM 1658 O O . TYR A 1 205 ? -9.892 -4.139 -1.532 1.00 91.75 205 TYR A O 1
ATOM 1666 N N . LEU A 1 206 ? -11.808 -4.965 -2.398 1.00 92.06 206 LEU A N 1
ATOM 1667 C CA . LEU A 1 206 ? -11.474 -6.377 -2.306 1.00 92.06 206 LEU A CA 1
ATOM 1668 C C . LEU A 1 206 ? -11.445 -6.969 -3.714 1.00 92.06 206 LEU A C 1
ATOM 1670 O O . LEU A 1 206 ? -12.492 -7.255 -4.276 1.00 92.06 206 LEU A O 1
ATOM 1674 N N . PHE A 1 207 ? -10.251 -7.226 -4.250 1.00 92.44 207 PHE A N 1
ATOM 1675 C CA . PHE A 1 207 ? -10.110 -7.778 -5.601 1.00 92.44 207 PHE A CA 1
ATOM 1676 C C . PHE A 1 207 ? -10.7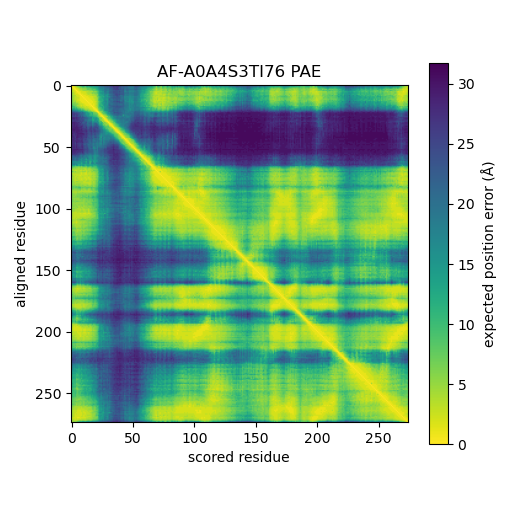27 -9.173 -5.717 1.00 92.44 207 PHE A C 1
ATOM 1678 O O . PHE A 1 207 ? -10.392 -10.051 -4.919 1.00 92.44 207 PHE A O 1
ATOM 1685 N N . ASP A 1 208 ? -11.587 -9.391 -6.709 1.00 91.94 208 ASP A N 1
ATOM 1686 C CA . ASP A 1 208 ? -12.262 -10.670 -6.956 1.00 91.94 208 ASP A CA 1
ATOM 1687 C C . ASP A 1 208 ? -11.419 -11.645 -7.794 1.00 91.94 208 ASP A C 1
ATOM 1689 O O . ASP A 1 208 ? -10.509 -11.258 -8.526 1.00 91.94 208 ASP A O 1
ATOM 1693 N N . GLU A 1 209 ? -11.724 -12.948 -7.732 1.00 89.69 209 GLU A N 1
ATOM 1694 C CA . GLU A 1 209 ? -11.002 -13.963 -8.514 1.00 89.69 209 GLU A CA 1
ATOM 1695 C C . GLU A 1 209 ? -10.963 -13.621 -10.019 1.00 89.69 209 GLU A C 1
ATOM 1697 O O . GLU A 1 209 ? -11.987 -13.592 -10.706 1.00 89.69 209 GLU A O 1
ATOM 1702 N N . GLY A 1 210 ? -9.751 -13.436 -10.552 1.00 86.50 210 GLY A N 1
ATOM 1703 C CA . GLY A 1 210 ? -9.517 -13.083 -11.956 1.00 86.50 210 GLY A CA 1
ATOM 1704 C C . GLY A 1 210 ? -9.545 -11.582 -12.250 1.00 86.50 210 GLY A C 1
ATOM 1705 O O . GLY A 1 210 ? -9.360 -11.197 -13.407 1.00 86.50 210 GLY A O 1
ATOM 1706 N N . GLU A 1 211 ? -9.755 -10.752 -11.233 1.00 89.44 211 GLU A N 1
ATOM 1707 C CA . GLU A 1 211 ? -9.573 -9.314 -11.301 1.00 89.44 211 GLU A CA 1
ATOM 1708 C C . GLU A 1 211 ? -8.098 -8.940 -11.125 1.00 89.44 211 GLU A C 1
ATOM 1710 O O . GLU A 1 211 ? -7.416 -9.416 -10.216 1.00 89.44 211 GLU A O 1
ATOM 1715 N N . GLU A 1 212 ? -7.621 -8.074 -12.015 1.00 86.25 212 GLU A N 1
ATOM 1716 C CA . GLU A 1 212 ? -6.293 -7.478 -11.963 1.00 86.25 212 GLU A CA 1
ATOM 1717 C C . GLU A 1 212 ? -6.409 -6.008 -12.366 1.00 86.25 212 GLU A C 1
ATOM 1719 O O . GLU A 1 212 ? -7.030 -5.669 -13.378 1.00 86.25 212 GLU A O 1
ATOM 1724 N N . GLU A 1 213 ? -5.747 -5.151 -11.609 1.00 84.06 213 GLU A N 1
ATOM 1725 C CA . GLU A 1 213 ? -5.559 -3.742 -11.896 1.00 84.06 213 GLU A CA 1
ATOM 1726 C C . GLU A 1 213 ? -4.062 -3.471 -12.018 1.00 84.06 213 GLU A C 1
ATOM 1728 O O . GLU A 1 213 ? -3.235 -3.993 -11.268 1.00 84.06 213 GLU A O 1
ATOM 1733 N N . TRP A 1 214 ? -3.688 -2.671 -13.007 1.00 78.25 214 TRP A N 1
ATOM 1734 C CA . TRP A 1 214 ? -2.315 -2.212 -13.112 1.00 78.25 214 TRP A CA 1
ATOM 1735 C C . TRP A 1 214 ? -2.138 -1.012 -12.193 1.00 78.25 214 TRP A C 1
ATOM 1737 O O . TRP A 1 214 ? -2.932 -0.080 -12.239 1.00 78.25 214 TRP A O 1
ATOM 1747 N N . LEU A 1 215 ? -1.053 -1.007 -11.423 1.00 74.81 215 LEU A N 1
ATOM 1748 C CA . LEU A 1 215 ? -0.633 0.165 -10.652 1.00 74.81 215 LEU A CA 1
ATOM 1749 C C . LEU A 1 215 ? -0.322 1.370 -11.553 1.00 74.81 215 LEU A C 1
ATOM 1751 O O . LEU A 1 215 ? -0.283 2.507 -11.102 1.00 74.81 215 LEU A O 1
ATOM 1755 N N . ILE A 1 216 ? -0.088 1.094 -12.835 1.00 68.94 216 ILE A N 1
ATOM 1756 C CA . ILE A 1 216 ? 0.107 2.065 -13.897 1.00 68.94 216 ILE A CA 1
ATOM 1757 C C . ILE A 1 216 ? -1.108 2.010 -14.813 1.00 68.94 216 ILE A C 1
ATOM 1759 O O . ILE A 1 216 ? -1.410 0.940 -15.349 1.00 68.94 216 ILE A O 1
ATOM 1763 N N . ASP A 1 217 ? -1.725 3.147 -15.129 1.00 60.72 217 ASP A N 1
ATOM 1764 C CA . ASP A 1 217 ? -2.697 3.183 -16.221 1.00 60.72 217 ASP A CA 1
ATOM 1765 C C . ASP A 1 217 ? -1.997 3.085 -17.594 1.00 60.72 217 ASP A C 1
ATOM 1767 O O . ASP A 1 217 ? -1.830 4.038 -18.353 1.00 60.72 217 ASP A O 1
ATOM 1771 N N . ILE A 1 218 ? -1.562 1.875 -17.948 1.00 53.16 218 ILE A N 1
ATOM 1772 C CA . ILE A 1 218 ? -0.944 1.561 -19.246 1.00 53.16 218 ILE A CA 1
ATOM 1773 C C . ILE A 1 218 ? -1.948 1.779 -20.393 1.00 53.16 218 ILE A C 1
ATOM 1775 O O . ILE A 1 218 ? -1.556 1.897 -21.564 1.00 53.16 218 ILE A O 1
ATOM 1779 N N . MET A 1 219 ? -3.252 1.805 -20.090 1.00 48.94 219 MET A N 1
ATOM 1780 C CA . MET A 1 219 ? -4.291 2.060 -21.082 1.00 48.94 219 MET A CA 1
ATOM 1781 C C . MET A 1 219 ? -4.306 3.527 -21.507 1.00 48.94 219 MET A C 1
ATOM 1783 O O . MET A 1 219 ? -4.488 3.773 -22.705 1.00 48.94 219 MET A O 1
ATOM 1787 N N . ASP A 1 220 ? -4.036 4.439 -20.575 1.00 52.09 220 ASP A N 1
ATOM 1788 C CA . ASP A 1 220 ? -3.917 5.879 -20.812 1.00 52.09 220 ASP A CA 1
ATOM 1789 C C . ASP A 1 220 ? -2.609 6.260 -21.518 1.00 52.09 220 ASP A C 1
ATOM 1791 O O . ASP A 1 220 ? -2.612 7.115 -22.407 1.00 52.09 220 ASP A O 1
ATOM 1795 N N . VAL A 1 221 ? -1.508 5.559 -21.229 1.00 54.09 221 VAL A N 1
ATOM 1796 C CA . VAL A 1 221 ? -0.201 5.819 -21.870 1.00 54.09 221 VAL A CA 1
ATOM 1797 C C . VAL A 1 221 ? -0.193 5.438 -23.355 1.00 54.09 221 VAL A C 1
ATOM 1799 O O . VAL A 1 221 ? 0.444 6.091 -24.182 1.00 54.09 221 VAL A O 1
ATOM 1802 N N . MET A 1 222 ? -0.905 4.375 -23.739 1.00 59.38 222 MET A N 1
ATOM 1803 C CA . MET A 1 222 ? -0.976 3.931 -25.136 1.00 59.38 222 MET A CA 1
ATOM 1804 C C . MET A 1 222 ? -2.397 3.517 -25.517 1.00 59.38 222 MET A C 1
ATOM 1806 O O . MET A 1 222 ? -2.688 2.317 -25.531 1.00 59.38 222 MET A O 1
ATOM 1810 N N . PRO A 1 223 ? -3.297 4.453 -25.865 1.00 51.81 223 PRO A N 1
ATOM 1811 C CA . PRO A 1 223 ? -4.665 4.120 -26.241 1.00 51.81 223 PRO A CA 1
ATOM 1812 C C . PRO A 1 223 ? -4.693 3.372 -27.581 1.00 51.81 223 PRO A C 1
ATOM 1814 O O . PRO A 1 223 ? -4.233 3.870 -28.606 1.00 51.81 223 PRO A O 1
ATOM 1817 N N . GLY A 1 224 ? -5.264 2.167 -27.598 1.00 57.38 224 GLY A N 1
ATOM 1818 C CA . GLY A 1 224 ? -5.394 1.388 -28.830 1.00 57.38 224 GLY A CA 1
ATOM 1819 C C . GLY A 1 224 ? -5.688 -0.086 -28.581 1.00 57.38 224 GLY A C 1
ATOM 1820 O O . GLY A 1 224 ? -5.102 -0.722 -27.709 1.00 57.38 224 GLY A O 1
ATOM 1821 N N . SER A 1 225 ? -6.616 -0.656 -29.354 1.00 63.16 225 SER A N 1
ATOM 1822 C CA . SER A 1 225 ? -6.937 -2.094 -29.305 1.00 63.16 225 SER A CA 1
ATOM 1823 C C . SER A 1 225 ? -6.305 -2.890 -30.451 1.00 63.16 225 SER A C 1
ATOM 1825 O O . SER A 1 225 ? -6.433 -4.122 -30.488 1.00 63.16 225 SER A O 1
ATOM 1827 N N . ASP A 1 226 ? -5.629 -2.197 -31.370 1.00 74.31 226 ASP A N 1
ATOM 1828 C CA . ASP A 1 226 ? -4.973 -2.742 -32.548 1.00 74.31 226 ASP A CA 1
ATOM 1829 C C . ASP A 1 226 ? -3.702 -3.529 -32.194 1.00 74.31 226 ASP A C 1
ATOM 1831 O O . ASP A 1 226 ? -3.175 -3.492 -31.080 1.00 74.31 226 ASP A O 1
ATOM 1835 N N . ARG A 1 227 ? -3.247 -4.335 -33.156 1.00 71.56 227 ARG A N 1
ATOM 1836 C CA . ARG A 1 227 ? -2.150 -5.288 -32.963 1.00 71.56 227 ARG A CA 1
ATOM 1837 C C . ARG A 1 227 ? -0.831 -4.594 -32.624 1.00 71.56 227 ARG A C 1
ATOM 1839 O O . ARG A 1 227 ? -0.080 -5.136 -31.814 1.00 71.56 227 ARG A O 1
ATOM 1846 N N . ASP A 1 228 ? -0.581 -3.436 -33.221 1.00 72.75 228 ASP A N 1
ATOM 1847 C CA . ASP A 1 228 ? 0.672 -2.707 -33.058 1.00 72.75 228 ASP A CA 1
ATOM 1848 C C . ASP A 1 228 ? 0.707 -2.047 -31.675 1.00 72.75 228 ASP A C 1
ATOM 1850 O O . ASP A 1 228 ? 1.678 -2.227 -30.944 1.00 72.75 228 ASP A O 1
ATOM 1854 N N . SER A 1 229 ? -0.406 -1.454 -31.228 1.00 67.12 229 SER A N 1
ATOM 1855 C CA . SER A 1 229 ? -0.550 -0.950 -29.851 1.00 67.12 229 SER A CA 1
ATOM 1856 C C . SER A 1 229 ? -0.319 -2.029 -28.788 1.00 67.12 229 SER A C 1
ATOM 1858 O O . SER A 1 229 ? 0.381 -1.803 -27.803 1.00 67.12 229 SER A O 1
ATOM 1860 N N . ARG A 1 230 ? -0.831 -3.251 -28.993 1.00 68.50 230 ARG A N 1
ATOM 1861 C CA . ARG A 1 230 ? -0.580 -4.375 -28.065 1.00 68.50 230 ARG A CA 1
ATOM 1862 C C . ARG A 1 230 ? 0.880 -4.817 -28.054 1.00 68.50 230 ARG A C 1
ATOM 1864 O O . ARG A 1 230 ? 1.383 -5.231 -27.012 1.00 68.50 230 ARG A O 1
ATOM 1871 N N . GLN A 1 231 ? 1.537 -4.794 -29.210 1.00 72.31 231 GLN A N 1
ATOM 1872 C CA . GLN A 1 231 ? 2.945 -5.156 -29.321 1.00 72.31 231 GLN A CA 1
ATOM 1873 C C . GLN A 1 231 ? 3.826 -4.108 -28.636 1.00 72.31 231 GLN A C 1
ATOM 1875 O O . GLN A 1 231 ? 4.713 -4.485 -27.875 1.00 72.31 231 GLN A O 1
ATOM 1880 N N . ASN A 1 232 ? 3.519 -2.826 -28.829 1.00 69.56 232 ASN A N 1
ATOM 1881 C CA . ASN A 1 232 ? 4.211 -1.720 -28.178 1.00 69.56 232 ASN A CA 1
ATOM 1882 C C . ASN A 1 232 ? 4.034 -1.775 -26.659 1.00 69.56 232 ASN A C 1
ATOM 1884 O O . ASN A 1 232 ? 5.030 -1.749 -25.954 1.00 69.56 232 ASN A O 1
ATOM 1888 N N . ARG A 1 233 ? 2.813 -2.004 -26.151 1.00 71.19 233 ARG A N 1
ATOM 1889 C CA . ARG A 1 233 ? 2.561 -2.216 -24.710 1.00 71.19 233 ARG A CA 1
ATOM 1890 C C . ARG A 1 233 ? 3.372 -3.361 -24.109 1.00 71.19 233 ARG A C 1
ATOM 1892 O O . ARG A 1 233 ? 3.876 -3.238 -23.003 1.00 71.19 233 ARG A O 1
ATOM 1899 N N . ARG A 1 234 ? 3.523 -4.475 -24.830 1.00 72.56 234 ARG A N 1
ATOM 1900 C CA . ARG A 1 234 ? 4.337 -5.609 -24.360 1.00 72.56 234 ARG A CA 1
ATOM 1901 C C . ARG A 1 234 ? 5.830 -5.312 -24.364 1.00 72.56 234 ARG A C 1
ATOM 1903 O O . ARG A 1 234 ? 6.519 -5.743 -23.451 1.00 72.56 234 ARG A O 1
ATOM 1910 N N . MET A 1 235 ? 6.340 -4.638 -25.396 1.00 73.44 235 MET A N 1
ATOM 1911 C CA . MET A 1 235 ? 7.744 -4.209 -25.395 1.00 73.44 235 MET A CA 1
ATOM 1912 C C . MET A 1 235 ? 7.995 -3.217 -24.265 1.00 73.44 235 MET A C 1
ATOM 1914 O O . MET A 1 235 ? 8.967 -3.356 -23.540 1.00 73.44 235 MET A O 1
ATOM 1918 N N . PHE A 1 236 ? 7.062 -2.292 -24.082 1.00 72.62 236 PHE A N 1
ATOM 1919 C CA . PHE A 1 236 ? 7.094 -1.273 -23.054 1.00 72.62 236 PHE A CA 1
ATOM 1920 C C . PHE A 1 236 ? 7.137 -1.862 -21.636 1.00 72.62 236 PHE A C 1
ATOM 1922 O O . PHE A 1 236 ? 8.023 -1.539 -20.855 1.00 72.62 236 PHE A O 1
ATOM 1929 N N . LEU A 1 237 ? 6.238 -2.796 -21.320 1.00 75.44 237 LEU A N 1
ATOM 1930 C CA . LEU A 1 237 ? 6.237 -3.488 -20.029 1.00 75.44 237 LEU A CA 1
ATOM 1931 C C . LEU A 1 237 ? 7.544 -4.231 -19.767 1.00 75.44 237 LEU A C 1
ATOM 1933 O O . LEU A 1 237 ? 8.105 -4.125 -18.683 1.00 75.44 237 LEU A O 1
ATOM 1937 N N . LYS A 1 238 ? 8.069 -4.927 -20.778 1.00 77.25 238 LYS A N 1
ATOM 1938 C CA . LYS A 1 238 ? 9.369 -5.589 -20.661 1.00 77.25 238 LYS A CA 1
ATOM 1939 C C . LYS A 1 238 ? 10.488 -4.599 -20.361 1.00 77.25 238 LYS A C 1
ATOM 1941 O O . LYS A 1 238 ? 11.263 -4.848 -19.447 1.00 77.25 238 LYS A O 1
ATOM 1946 N N . GLN A 1 239 ? 10.535 -3.483 -21.087 1.00 73.44 239 GLN A N 1
ATOM 1947 C CA . GLN A 1 239 ? 11.516 -2.418 -20.865 1.00 73.44 239 GLN A CA 1
ATOM 1948 C C . GLN A 1 239 ? 11.414 -1.846 -19.450 1.00 73.44 239 GLN A C 1
ATOM 1950 O O . GLN A 1 239 ? 12.434 -1.615 -18.810 1.00 73.44 239 GLN A O 1
ATOM 1955 N N . MET A 1 240 ? 10.194 -1.669 -18.941 1.00 73.88 240 MET A N 1
ATOM 1956 C CA . MET A 1 240 ? 9.975 -1.236 -17.566 1.00 73.88 240 MET A CA 1
ATOM 1957 C C . MET A 1 240 ? 10.514 -2.259 -16.581 1.00 73.88 240 MET A C 1
ATOM 1959 O O . MET A 1 240 ? 11.342 -1.912 -15.750 1.00 73.88 240 MET A O 1
ATOM 1963 N N . THR A 1 241 ? 10.116 -3.525 -16.696 1.00 78.75 241 THR A N 1
ATOM 1964 C CA . THR A 1 241 ? 10.577 -4.573 -15.772 1.00 78.75 241 THR A CA 1
ATOM 1965 C C . THR A 1 241 ? 12.098 -4.692 -15.756 1.00 78.75 241 THR A C 1
ATOM 1967 O O . THR A 1 241 ? 12.711 -4.735 -14.691 1.00 78.75 241 THR A O 1
ATOM 1970 N N . SER A 1 242 ? 12.739 -4.650 -16.923 1.00 75.75 242 SER A N 1
ATOM 1971 C CA . SER A 1 242 ? 14.180 -4.830 -17.040 1.00 75.75 242 SER A CA 1
ATOM 1972 C C . SER A 1 242 ? 14.985 -3.589 -16.657 1.00 75.75 242 SER A C 1
ATOM 1974 O O . SER A 1 242 ? 16.009 -3.708 -15.981 1.00 75.75 242 SER A O 1
ATOM 1976 N N . GLY A 1 243 ? 14.525 -2.399 -17.054 1.00 73.00 243 GLY A N 1
ATOM 1977 C CA . GLY A 1 243 ? 15.103 -1.118 -16.660 1.00 73.00 243 GLY A CA 1
ATOM 1978 C C . GLY A 1 243 ? 15.025 -0.939 -15.151 1.00 73.00 243 GLY A C 1
ATOM 1979 O O . GLY A 1 243 ? 16.042 -0.672 -14.516 1.00 73.00 243 GLY A O 1
ATOM 1980 N N . SER A 1 244 ? 13.854 -1.210 -14.572 1.00 76.81 244 SER A N 1
ATOM 1981 C CA . SER A 1 244 ? 13.649 -1.173 -13.122 1.00 76.81 244 SER A CA 1
ATOM 1982 C C . SER A 1 244 ? 14.537 -2.180 -12.414 1.00 76.81 244 SER A C 1
ATOM 1984 O O . SER A 1 244 ? 15.201 -1.820 -11.451 1.00 76.81 244 SER A O 1
ATOM 1986 N N . SER A 1 245 ? 14.632 -3.411 -12.929 1.00 80.44 245 SER A N 1
ATOM 1987 C CA . SER A 1 245 ? 15.481 -4.438 -12.320 1.00 80.44 245 SER A CA 1
ATOM 1988 C C . SER A 1 245 ? 16.954 -4.023 -12.262 1.00 80.44 245 SER A C 1
ATOM 1990 O O . SER A 1 245 ? 17.640 -4.230 -11.264 1.00 80.44 245 SER A O 1
ATOM 1992 N N . LYS A 1 246 ? 17.455 -3.407 -13.341 1.00 78.44 246 LYS A N 1
ATOM 1993 C CA . LYS A 1 246 ? 18.838 -2.914 -13.421 1.00 78.44 246 LYS A CA 1
ATOM 1994 C C . LYS A 1 246 ? 19.079 -1.708 -12.515 1.00 78.44 246 LYS A C 1
ATOM 1996 O O . LYS A 1 246 ? 20.148 -1.622 -11.924 1.00 78.44 246 LYS A O 1
ATOM 2001 N N . LEU A 1 247 ? 18.127 -0.779 -12.456 1.00 76.88 247 LEU A N 1
ATOM 2002 C CA . LEU A 1 247 ? 18.254 0.476 -11.712 1.00 76.88 247 LEU A CA 1
ATOM 2003 C C . LEU A 1 247 ? 18.089 0.275 -10.205 1.00 76.88 247 LEU A C 1
ATOM 2005 O O . LEU A 1 247 ? 18.848 0.844 -9.430 1.00 76.88 247 LEU A O 1
ATOM 2009 N N . LEU A 1 248 ? 17.130 -0.560 -9.808 1.00 80.38 248 LEU A N 1
ATOM 2010 C CA . LEU A 1 248 ? 16.822 -0.855 -8.409 1.00 80.38 248 LEU A CA 1
ATOM 2011 C C . LEU A 1 248 ? 17.638 -2.035 -7.858 1.00 80.38 248 LEU A C 1
ATOM 2013 O O . LEU A 1 248 ? 17.516 -2.358 -6.681 1.00 80.38 248 LEU A O 1
ATOM 2017 N N . GLU A 1 249 ? 18.460 -2.681 -8.694 1.00 82.62 249 GLU A N 1
ATOM 2018 C CA . GLU A 1 249 ? 19.255 -3.873 -8.355 1.00 82.62 249 GLU A CA 1
ATOM 2019 C C . GLU A 1 249 ? 18.415 -5.020 -7.746 1.00 82.62 249 GLU A C 1
ATOM 2021 O O . GLU A 1 249 ? 18.877 -5.771 -6.884 1.00 82.62 249 GLU A O 1
ATOM 2026 N N . LYS A 1 250 ? 17.170 -5.171 -8.213 1.00 82.56 250 LYS A N 1
ATOM 2027 C CA . LYS A 1 250 ? 16.188 -6.172 -7.759 1.00 82.56 250 LYS A CA 1
ATOM 2028 C C .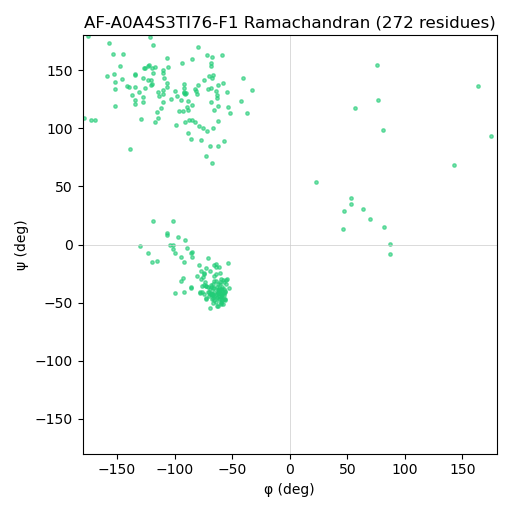 LYS A 1 250 ? 15.653 -6.959 -8.954 1.00 82.56 250 LYS A C 1
ATOM 2030 O O . LYS A 1 250 ? 15.596 -6.435 -10.058 1.00 82.56 250 LYS A O 1
ATOM 2035 N N . ASP A 1 251 ? 15.243 -8.206 -8.750 1.00 84.00 251 ASP A N 1
ATOM 2036 C CA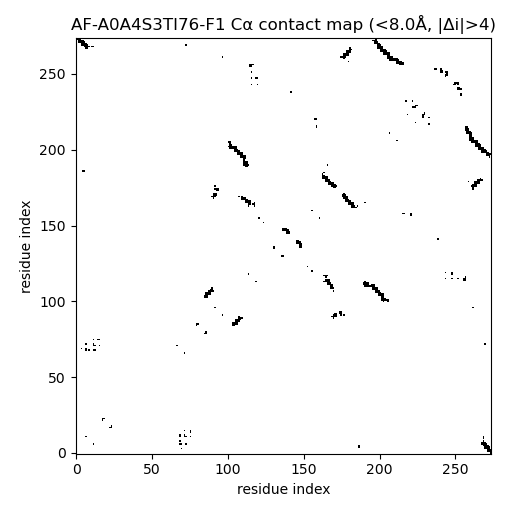 . ASP A 1 251 ? 14.534 -8.963 -9.789 1.00 84.00 251 ASP A CA 1
ATOM 2037 C C . ASP A 1 251 ? 13.068 -8.501 -9.811 1.00 84.00 251 ASP A C 1
ATOM 2039 O O . ASP A 1 251 ? 12.306 -8.879 -8.926 1.00 84.00 251 ASP A O 1
ATOM 2043 N N . ILE A 1 252 ? 12.700 -7.662 -10.786 1.00 83.25 252 ILE A N 1
ATOM 2044 C CA . ILE A 1 252 ? 11.353 -7.091 -10.937 1.00 83.25 252 ILE A CA 1
ATOM 2045 C C . ILE A 1 252 ? 10.672 -7.690 -12.168 1.00 83.25 252 ILE A C 1
ATOM 2047 O O . ILE A 1 252 ? 11.250 -7.724 -13.260 1.00 83.25 252 ILE A O 1
ATOM 2051 N N . ASP A 1 253 ? 9.421 -8.114 -12.017 1.00 84.12 253 ASP A N 1
ATOM 2052 C CA . ASP A 1 253 ? 8.605 -8.675 -13.088 1.00 84.12 253 ASP A CA 1
ATOM 2053 C C . ASP A 1 253 ? 7.298 -7.898 -13.338 1.00 84.12 253 ASP A C 1
ATOM 2055 O O . ASP A 1 253 ? 7.014 -6.869 -12.729 1.00 84.12 253 ASP A O 1
ATOM 2059 N N . GLU A 1 254 ? 6.509 -8.340 -14.325 1.00 80.62 254 GLU A N 1
ATOM 2060 C CA . GLU A 1 254 ? 5.259 -7.661 -14.698 1.00 80.62 254 GLU A CA 1
ATOM 2061 C C . GLU A 1 254 ? 4.204 -7.689 -13.577 1.00 80.62 254 GLU A C 1
ATOM 2063 O O . GLU A 1 254 ? 3.321 -6.831 -13.562 1.00 80.62 254 GLU A O 1
ATOM 2068 N N . SER A 1 255 ? 4.256 -8.667 -12.669 1.00 82.38 255 SER A N 1
ATOM 2069 C CA . SER A 1 255 ? 3.314 -8.790 -11.552 1.00 82.38 255 SER A CA 1
ATOM 2070 C C . SER A 1 255 ? 3.582 -7.767 -10.450 1.00 82.38 255 SER A C 1
ATOM 2072 O O . SER A 1 255 ? 2.642 -7.314 -9.800 1.00 82.38 255 SER A O 1
ATOM 2074 N N . ASP A 1 256 ? 4.815 -7.272 -10.332 1.00 83.25 256 ASP A N 1
ATOM 2075 C CA . ASP A 1 256 ? 5.147 -6.187 -9.402 1.00 83.25 256 ASP A CA 1
ATOM 2076 C C . ASP A 1 256 ? 4.478 -4.850 -9.765 1.00 83.25 256 ASP A C 1
ATOM 2078 O O . ASP A 1 256 ? 4.344 -3.961 -8.925 1.00 83.25 256 ASP A O 1
ATOM 2082 N N . PHE A 1 257 ? 4.003 -4.718 -11.007 1.00 80.25 257 PHE A N 1
ATOM 2083 C CA . PHE A 1 257 ? 3.249 -3.563 -11.502 1.00 80.25 257 PHE A CA 1
ATOM 2084 C C . PHE A 1 257 ? 1.729 -3.777 -11.480 1.00 80.25 257 PHE A C 1
ATOM 2086 O O . PHE A 1 257 ? 0.979 -2.944 -11.995 1.00 80.25 257 PHE A O 1
ATOM 2093 N N . LYS A 1 258 ? 1.259 -4.887 -10.907 1.00 85.62 258 LYS A N 1
ATOM 2094 C CA . LYS A 1 258 ? -0.156 -5.254 -10.834 1.00 85.62 258 LYS A CA 1
ATOM 2095 C C . LYS A 1 258 ? -0.591 -5.538 -9.413 1.00 85.62 258 LYS A C 1
ATOM 2097 O O . LYS A 1 258 ? 0.197 -6.004 -8.602 1.00 85.62 258 LYS A O 1
ATOM 2102 N N . ILE A 1 259 ? -1.864 -5.317 -9.156 1.00 88.56 259 ILE A N 1
ATOM 2103 C CA . ILE A 1 259 ? -2.569 -5.732 -7.948 1.00 88.56 259 ILE A CA 1
ATOM 2104 C C . ILE A 1 259 ? -3.809 -6.498 -8.381 1.00 88.56 259 ILE A C 1
ATOM 2106 O O . ILE A 1 259 ? -4.403 -6.195 -9.415 1.00 88.56 259 ILE A O 1
ATOM 2110 N N . GLY A 1 260 ? -4.176 -7.536 -7.654 1.00 89.81 260 GLY A N 1
ATOM 2111 C CA . GLY A 1 260 ? -5.277 -8.399 -8.066 1.00 89.81 260 GLY A CA 1
ATOM 2112 C C . GLY A 1 260 ? -5.571 -9.448 -7.018 1.00 89.81 260 GLY A C 1
ATOM 2113 O O . GLY A 1 260 ? -4.916 -9.491 -5.984 1.00 89.81 260 GLY A O 1
ATOM 2114 N N . TYR A 1 261 ? -6.560 -10.306 -7.252 1.00 91.69 261 TYR A N 1
ATOM 2115 C CA . TYR A 1 261 ? -6.904 -11.318 -6.251 1.00 91.69 261 TYR A CA 1
ATOM 2116 C C . TYR A 1 261 ? -5.677 -12.160 -5.861 1.00 91.69 261 TYR A C 1
ATOM 2118 O O . TYR A 1 261 ? -5.018 -12.703 -6.755 1.00 91.69 261 TYR A O 1
ATOM 2126 N N . PRO A 1 262 ? -5.399 -12.347 -4.556 1.00 92.94 262 PRO A N 1
ATOM 2127 C CA . PRO A 1 262 ? -6.262 -12.088 -3.390 1.00 92.94 262 PRO A CA 1
ATOM 2128 C C . PRO A 1 262 ? -5.969 -10.786 -2.616 1.00 92.94 262 PRO A C 1
ATOM 2130 O O . PRO A 1 262 ? -6.362 -10.682 -1.448 1.00 92.94 262 PRO A O 1
ATOM 2133 N N . ASP A 1 263 ? -5.300 -9.818 -3.237 1.00 94.06 263 ASP A N 1
ATOM 2134 C CA . ASP A 1 263 ? -4.903 -8.550 -2.626 1.00 94.06 263 ASP A CA 1
ATOM 2135 C C . ASP A 1 263 ? -6.098 -7.735 -2.096 1.00 94.06 263 ASP A C 1
ATOM 2137 O O . ASP A 1 263 ? -7.269 -7.960 -2.437 1.00 94.06 263 ASP A O 1
ATOM 2141 N N . ILE A 1 264 ? -5.787 -6.767 -1.233 1.00 93.75 264 ILE A N 1
ATOM 2142 C CA . ILE A 1 264 ? -6.746 -5.844 -0.621 1.00 93.75 264 ILE A CA 1
ATOM 2143 C C . ILE A 1 264 ? -6.222 -4.420 -0.772 1.00 93.75 264 ILE A C 1
ATOM 2145 O O . ILE A 1 264 ? -5.081 -4.147 -0.398 1.00 93.75 264 ILE A O 1
ATOM 2149 N N . ARG A 1 265 ? -7.064 -3.494 -1.238 1.00 93.69 265 ARG A N 1
ATOM 2150 C CA . ARG A 1 265 ? -6.767 -2.059 -1.170 1.00 93.69 265 ARG A CA 1
ATOM 2151 C C . ARG A 1 265 ? -7.342 -1.470 0.110 1.00 93.69 265 ARG A C 1
ATOM 2153 O O . ARG A 1 265 ? -8.520 -1.674 0.417 1.00 93.69 265 ARG A O 1
ATOM 2160 N N . ILE A 1 266 ? -6.529 -0.711 0.835 1.00 92.75 266 ILE A N 1
ATOM 2161 C CA . ILE A 1 266 ? -6.971 0.024 2.019 1.00 92.75 266 ILE A CA 1
ATOM 2162 C C . ILE A 1 266 ? -6.693 1.513 1.899 1.00 92.75 266 ILE A C 1
ATOM 2164 O O . ILE A 1 266 ? -5.708 1.936 1.300 1.00 92.75 266 ILE A O 1
ATOM 2168 N N . ARG A 1 267 ? -7.510 2.289 2.607 1.00 90.19 267 ARG A N 1
ATOM 2169 C CA . ARG A 1 267 ? -7.194 3.663 2.972 1.00 90.19 267 ARG A CA 1
ATOM 2170 C C . ARG A 1 267 ? -6.526 3.654 4.343 1.00 90.19 267 ARG A C 1
ATOM 2172 O O . ARG A 1 267 ? -7.191 3.275 5.318 1.00 90.19 267 ARG A O 1
ATOM 2179 N N . PRO A 1 268 ? -5.248 4.040 4.461 1.00 90.19 268 PRO A N 1
ATOM 2180 C CA . PRO A 1 268 ? -4.556 4.024 5.736 1.00 90.19 268 PRO A CA 1
ATOM 2181 C C . PRO A 1 268 ? -5.128 5.136 6.618 1.00 90.19 268 PRO A C 1
ATOM 2183 O O . PRO A 1 268 ? -5.322 6.271 6.186 1.00 90.19 268 PRO A O 1
ATOM 2186 N N . MET A 1 269 ? -5.417 4.805 7.870 1.00 87.75 269 MET A N 1
ATOM 2187 C CA . MET A 1 269 ? -5.839 5.774 8.879 1.00 87.75 269 MET A CA 1
ATOM 2188 C C . MET A 1 269 ? -4.668 6.159 9.774 1.00 87.75 269 MET A C 1
ATOM 2190 O O . MET A 1 269 ? -4.507 7.330 10.107 1.00 87.75 269 MET A O 1
ATOM 2194 N N . ALA A 1 270 ? -3.860 5.175 10.167 1.00 88.31 270 ALA A N 1
ATOM 2195 C CA . ALA A 1 270 ? -2.671 5.405 10.967 1.00 88.31 270 ALA A CA 1
ATOM 2196 C C . ALA A 1 270 ? -1.612 4.329 10.726 1.00 88.31 270 ALA A C 1
ATOM 2198 O O . ALA A 1 270 ? -1.935 3.156 10.525 1.00 88.31 270 ALA A O 1
ATOM 2199 N N . ILE A 1 271 ? -0.347 4.741 10.814 1.00 89.00 271 ILE A N 1
ATOM 2200 C CA . ILE A 1 271 ? 0.825 3.861 10.777 1.00 89.00 271 ILE A CA 1
ATOM 2201 C C . ILE A 1 271 ? 1.672 4.178 12.002 1.00 89.00 271 ILE A C 1
ATOM 2203 O O . ILE A 1 271 ? 1.987 5.342 12.261 1.00 89.00 271 ILE A O 1
ATOM 2207 N N . TYR A 1 272 ? 2.016 3.164 12.790 1.00 88.12 272 TYR A N 1
ATOM 2208 C CA . TYR A 1 272 ? 2.691 3.370 14.069 1.00 88.12 272 TYR A CA 1
ATOM 2209 C C . TYR A 1 272 ? 3.539 2.173 14.507 1.00 88.12 272 TYR A C 1
ATOM 2211 O O . TYR A 1 272 ? 3.405 1.057 14.006 1.00 88.12 272 TYR A O 1
ATOM 2219 N N . LEU A 1 273 ? 4.425 2.421 15.468 1.00 84.31 273 LEU A N 1
ATOM 2220 C CA . LEU A 1 273 ? 5.303 1.441 16.106 1.00 84.31 273 LEU A CA 1
ATOM 2221 C C . LEU A 1 273 ? 4.841 1.195 17.548 1.00 84.31 273 LEU A C 1
ATOM 2223 O O . LEU A 1 273 ? 4.409 2.132 18.224 1.00 84.31 273 LEU A O 1
ATOM 2227 N N . TYR A 1 274 ? 4.941 -0.050 18.025 1.00 68.75 274 TYR A N 1
ATOM 2228 C CA . TYR A 1 274 ? 4.610 -0.443 19.407 1.00 68.75 274 TYR A CA 1
ATOM 2229 C C . TYR A 1 274 ? 5.844 -0.660 20.283 1.00 68.75 274 TYR A C 1
ATOM 2231 O O . TYR A 1 274 ? 6.837 -1.235 19.783 1.00 68.75 274 TYR A O 1
#

Sequence (274 aa):
MPEVVYTNDEIIDRLFSYLNEGQIQEVVERSLESEESDKGGGIDKIIQLRYSKTAEDEEEQELIRELDPIGKFAILHRHLQDADDITEFEALSPRKRSELEEGEFIQTRSRITSTPITELQGMMEEVMPYFDMFDIDTTFEEEGQEFTMDDIKQFLDQLGSGEDIYRLDASSDSLDANIVFSSEDTVGDLSSEYTEYYVLGRVEYLFDEGEEEWLIDIMDVMPGSDRDSRQNRRMFLKQMTSGSSKLLEKDIDESDFKIGYPDIRIRPMAIYLY

Radius of gyration: 22.8 Å; Cα contacts (8 Å, |Δi|>4): 359; chains: 1; bounding box: 59×44×67 Å

Nearest PDB structures (foldseek):
  7uy5-assembly1_J  TM=3.516E-01  e=3.152E-01  Tetrahymena thermophila

InterPro domains:
  IPR045633 Protein of unknown function DUF6414 [PF19952] (1-272)

Solvent-accessible surface area (backbone atoms only — not comparable to full-atom values): 16071 Å² total; per-residue (Å²): 128,66,50,73,77,43,69,35,54,68,60,48,53,53,56,50,51,30,62,74,69,72,45,66,82,71,46,78,70,64,79,74,72,77,83,89,79,97,76,89,85,88,85,91,81,88,78,85,73,88,78,75,86,70,98,52,72,66,63,53,56,51,58,61,69,68,50,51,67,67,58,51,43,56,52,50,52,50,50,37,57,76,68,69,55,51,53,74,44,61,49,42,43,69,66,57,61,72,71,61,57,72,67,42,35,37,36,35,52,29,39,37,36,61,31,66,67,38,50,50,50,54,50,46,68,68,48,46,65,53,34,71,72,64,73,58,83,54,73,45,78,56,99,89,42,78,47,43,59,64,60,55,47,58,46,50,62,68,66,44,94,60,56,44,38,36,36,26,65,21,47,38,103,84,29,77,27,40,40,34,34,65,35,83,63,84,63,74,78,57,54,30,100,84,48,68,32,38,39,37,25,32,31,67,42,73,44,47,92,89,40,72,46,57,80,54,69,61,62,76,76,50,76,60,91,49,72,65,48,53,51,49,53,53,53,49,50,49,50,48,24,52,52,48,18,67,73,70,73,42,97,50,52,77,64,71,47,42,48,32,48,67,19,34,37,32,48,65,44,35,33,28,38,127

Mean predicted aligned error: 13.16 Å